Protein AF-A0ABD5T0K8-F1 (afdb_monomer_lite)

Foldseek 3Di:
DAWEWEDDPQWTKTADQCCVLDCVPPNAAADDPDNIGIGHLLSVLLCLVVSSHVFYQYPVPRDTDGNVRSVVVVSDPVNVQVSLVVNVCVVVQKEKDQQDPPSADPGDPDQFGIFIAPHVDYSVVNDGPFREDEDEPPDDDDPVRFDATKYWYAYPVRDIDIDGTDDDDDDDDLPVPQDADPDQDWDDDPFKIKRQFDDPSNCPRNVAFDFPDDPPDPGTIGIGGPD

Sequence (227 aa):
MALEGRFDDGVVRVGGDARQRYHDSRGYGYPLEGNEIALAPVEAAHLLYRGDLEAVVDAATGERLGFRAFVAREPGENFGVRFLVYADLRSRGFYLSPAAEPWVPNPPSGEADFAVFPRGKGPRDGEIAYALRIIGERTDIPAAELREGVLAVVDEESEITYFEVGRRDPTGTSGADATLPEDCEADLLADRVVVWEPPLSLYEQTFYGQPLEGREYDEPTLQCSLL

pLDDT: mean 90.61, std 9.17, range [53.28, 98.38]

Structure (mmCIF, N/CA/C/O backbone):
data_AF-A0ABD5T0K8-F1
#
_entry.id   AF-A0ABD5T0K8-F1
#
loop_
_atom_site.group_PDB
_atom_site.id
_atom_site.type_symbol
_atom_site.label_atom_id
_atom_site.label_alt_id
_atom_site.label_comp_id
_atom_site.label_asym_id
_atom_site.label_entity_id
_atom_site.label_seq_id
_atom_site.pdbx_PDB_ins_code
_atom_site.Cartn_x
_atom_site.Cartn_y
_atom_site.Cartn_z
_atom_site.occupancy
_atom_site.B_iso_or_equiv
_atom_site.auth_seq_id
_atom_site.auth_comp_id
_atom_site.auth_asym_id
_atom_site.auth_atom_id
_atom_site.pdbx_PDB_model_num
ATOM 1 N N . MET A 1 1 ? -9.850 -0.493 30.581 1.00 62.72 1 MET A N 1
ATOM 2 C CA . MET A 1 1 ? -10.884 -1.369 29.993 1.00 62.72 1 MET A CA 1
ATOM 3 C C . MET A 1 1 ? -10.404 -1.802 28.622 1.00 62.72 1 MET A C 1
ATOM 5 O O . MET A 1 1 ? -9.675 -1.047 27.982 1.00 62.72 1 MET A O 1
ATOM 9 N N . ALA A 1 2 ? -10.718 -3.026 28.220 1.00 84.88 2 ALA A N 1
ATOM 10 C CA . ALA A 1 2 ? -10.497 -3.455 26.849 1.00 84.88 2 ALA A CA 1
ATOM 11 C C . ALA A 1 2 ? -11.571 -2.804 25.959 1.00 84.88 2 ALA A C 1
ATOM 13 O O . ALA A 1 2 ? -12.697 -2.603 26.414 1.00 84.88 2 ALA A O 1
ATOM 14 N N . LEU A 1 3 ? -11.182 -2.360 24.764 1.00 94.38 3 LEU A N 1
ATOM 15 C CA . LEU A 1 3 ? -12.089 -1.704 23.823 1.00 94.38 3 LEU A CA 1
ATOM 16 C C . LEU A 1 3 ? -12.548 -2.719 22.777 1.00 94.38 3 LEU A C 1
ATOM 18 O O . LEU A 1 3 ? -11.772 -3.579 22.359 1.00 94.38 3 LEU A O 1
ATOM 22 N N . GLU A 1 4 ? -13.792 -2.577 22.340 1.00 96.88 4 GLU A N 1
ATOM 23 C CA . GLU A 1 4 ? -14.370 -3.322 21.226 1.00 96.88 4 GLU A CA 1
ATOM 24 C C . GLU A 1 4 ? -14.793 -2.345 20.132 1.00 96.88 4 GLU A C 1
ATOM 26 O O . GLU A 1 4 ? -15.164 -1.201 20.411 1.00 96.88 4 GLU A O 1
ATOM 31 N N . GLY A 1 5 ? -14.705 -2.795 18.884 1.00 97.19 5 GLY A N 1
ATOM 32 C CA . GLY A 1 5 ? -15.166 -2.042 17.727 1.00 97.19 5 GLY A CA 1
ATOM 33 C C . GLY A 1 5 ? -16.505 -2.552 17.212 1.00 97.19 5 GLY A C 1
ATOM 34 O O . GLY A 1 5 ? -16.846 -3.713 17.414 1.00 97.19 5 GLY A O 1
ATOM 35 N N . ARG A 1 6 ? -17.248 -1.709 16.500 1.00 97.75 6 ARG A N 1
ATOM 36 C CA . ARG A 1 6 ? -18.454 -2.090 15.758 1.00 97.75 6 ARG A CA 1
ATOM 37 C C . ARG A 1 6 ? -18.186 -1.957 14.263 1.00 97.75 6 ARG A C 1
ATOM 39 O O . ARG A 1 6 ? -17.861 -0.861 13.815 1.00 97.75 6 ARG A O 1
ATOM 46 N N . PHE A 1 7 ? -18.295 -3.052 13.516 1.00 97.44 7 PHE A N 1
ATOM 47 C CA . PHE A 1 7 ? -18.133 -3.049 12.063 1.00 97.44 7 PHE A CA 1
ATOM 48 C C . PHE A 1 7 ? -19.449 -2.685 11.389 1.00 97.44 7 PHE A C 1
ATOM 50 O O . PHE A 1 7 ? -20.444 -3.389 11.568 1.00 97.44 7 PHE A O 1
ATOM 57 N N . ASP A 1 8 ? -19.447 -1.579 10.656 1.00 94.81 8 ASP A N 1
ATOM 58 C CA . ASP A 1 8 ? -20.606 -1.032 9.958 1.00 94.81 8 ASP A CA 1
ATOM 59 C C . ASP A 1 8 ? -20.127 -0.180 8.778 1.00 94.81 8 ASP A C 1
ATOM 61 O O . ASP A 1 8 ? -19.137 0.539 8.909 1.00 94.81 8 ASP A O 1
ATOM 65 N N . ASP A 1 9 ? -20.814 -0.263 7.640 1.00 91.75 9 ASP A N 1
ATOM 66 C CA . ASP A 1 9 ? -20.513 0.526 6.431 1.00 91.75 9 ASP A CA 1
ATOM 67 C C . ASP A 1 9 ? -19.023 0.505 6.008 1.00 91.75 9 ASP A C 1
ATOM 69 O O . ASP A 1 9 ? -18.399 1.527 5.731 1.00 91.75 9 ASP A O 1
ATOM 73 N N . GLY A 1 10 ? -18.404 -0.683 6.038 1.00 92.25 10 GLY A N 1
ATOM 74 C CA . GLY A 1 10 ? -17.009 -0.884 5.622 1.00 92.25 10 GLY A CA 1
ATOM 75 C C . GLY A 1 10 ? -15.945 -0.358 6.596 1.00 92.25 10 GLY A C 1
ATOM 76 O O . GLY A 1 10 ? -14.751 -0.490 6.318 1.00 92.25 10 GLY A O 1
ATOM 77 N N . VAL A 1 11 ? -16.337 0.183 7.754 1.00 96.94 11 VAL A N 1
ATOM 78 C CA . VAL A 1 11 ? -15.422 0.707 8.781 1.00 96.94 11 VAL A CA 1
ATOM 79 C C . VAL A 1 11 ? -15.678 0.088 10.150 1.00 96.94 11 VAL A C 1
ATOM 81 O O . VAL A 1 11 ? -16.763 -0.404 10.450 1.00 96.94 11 VAL A O 1
ATOM 84 N N . VAL A 1 12 ? -14.667 0.112 11.019 1.00 97.94 12 VAL A N 1
ATOM 85 C CA . VAL A 1 12 ? -14.790 -0.307 12.422 1.00 97.94 12 VAL A CA 1
ATOM 86 C C . VAL A 1 12 ? -14.789 0.925 13.317 1.00 97.94 12 VAL A C 1
ATOM 88 O O . VAL A 1 12 ? -13.771 1.600 13.471 1.00 97.94 12 VAL A O 1
ATOM 91 N N . ARG A 1 13 ? -15.932 1.207 13.935 1.00 97.94 13 ARG A N 1
ATOM 92 C CA . ARG A 1 13 ? -16.119 2.317 14.874 1.00 97.94 13 ARG A CA 1
ATOM 93 C C . ARG A 1 13 ? -15.719 1.904 16.279 1.00 97.94 13 ARG A C 1
ATOM 95 O O . ARG A 1 13 ? -16.189 0.879 16.769 1.00 97.94 13 ARG A O 1
ATOM 102 N N . VAL A 1 14 ? -14.879 2.693 16.940 1.00 97.56 14 VAL A N 1
ATOM 103 C CA . VAL A 1 14 ? -14.413 2.418 18.308 1.00 97.56 14 VAL A CA 1
ATOM 104 C C . VAL A 1 14 ? -14.593 3.666 19.163 1.00 97.56 14 VAL A C 1
ATOM 106 O O . VAL A 1 14 ? -14.052 4.720 18.840 1.00 97.56 14 VAL A O 1
ATOM 109 N N . GLY A 1 15 ? -15.356 3.542 20.250 1.00 94.88 15 GLY A N 1
ATOM 110 C CA . GLY A 1 15 ? -15.632 4.624 21.201 1.00 94.88 15 GLY A CA 1
ATOM 111 C C . GLY A 1 15 ? -14.739 4.598 22.448 1.00 94.88 15 GLY A C 1
ATOM 112 O O . GLY A 1 15 ? -13.648 4.033 22.455 1.00 94.88 15 GLY A O 1
ATOM 113 N N . GLY A 1 16 ? -15.220 5.195 23.543 1.00 92.75 16 GLY A N 1
ATOM 114 C CA . GLY A 1 16 ? -14.507 5.215 24.827 1.00 92.75 16 GLY A CA 1
ATOM 115 C C . GLY A 1 16 ? -13.359 6.227 24.846 1.00 92.75 16 GLY A C 1
ATOM 116 O O . GLY A 1 16 ? -13.595 7.424 24.707 1.00 92.75 16 GLY A O 1
ATOM 117 N N . ASP A 1 17 ? -12.129 5.759 25.051 1.00 93.19 17 ASP A N 1
ATOM 118 C CA . ASP A 1 17 ? -10.883 6.539 24.974 1.00 93.19 17 ASP A CA 1
ATOM 119 C C . ASP A 1 17 ? -10.057 6.210 23.710 1.00 93.19 17 ASP A C 1
ATOM 121 O O . ASP A 1 17 ? -8.857 6.490 23.644 1.00 93.19 17 ASP A O 1
ATOM 125 N N . ALA A 1 18 ? -10.690 5.620 22.685 1.00 94.50 18 ALA A N 1
ATOM 126 C CA . ALA A 1 18 ? -10.041 5.169 21.452 1.00 94.50 18 ALA A CA 1
ATOM 127 C C . ALA A 1 18 ? -9.291 6.280 20.711 1.00 94.50 18 ALA A C 1
ATOM 129 O O . ALA A 1 18 ? -8.183 6.052 20.215 1.00 94.50 18 ALA A O 1
ATOM 130 N N . ARG A 1 19 ? -9.852 7.493 20.668 1.00 95.38 19 ARG A N 1
ATOM 131 C CA . ARG A 1 19 ? -9.185 8.649 20.062 1.00 95.38 19 ARG A CA 1
ATOM 132 C C . ARG A 1 19 ? -7.817 8.905 20.682 1.00 95.38 19 ARG A C 1
ATOM 134 O O . ARG A 1 19 ? -6.824 8.910 19.962 1.00 95.38 19 ARG A O 1
ATOM 141 N N . GLN A 1 20 ? -7.738 9.043 22.002 1.00 94.69 20 GLN A N 1
ATOM 142 C CA . GLN A 1 20 ? -6.467 9.277 22.689 1.00 94.69 20 GLN A CA 1
ATOM 143 C C . GLN A 1 20 ? -5.539 8.058 22.562 1.00 94.69 20 GLN A C 1
ATOM 145 O O . GLN A 1 20 ? -4.336 8.179 22.299 1.00 94.69 20 GLN A O 1
ATOM 150 N N . ARG A 1 21 ? -6.104 6.858 22.728 1.00 94.75 21 ARG A N 1
ATOM 151 C CA . ARG A 1 21 ? -5.345 5.609 22.829 1.00 94.75 21 ARG A CA 1
ATOM 152 C C . ARG A 1 21 ? -4.786 5.097 21.500 1.00 94.75 21 ARG A C 1
ATOM 154 O O . ARG A 1 21 ? -3.748 4.437 21.511 1.00 94.75 21 ARG A O 1
ATOM 161 N N . TYR A 1 22 ? -5.446 5.375 20.379 1.00 95.38 22 TYR A N 1
ATOM 162 C CA . TYR A 1 22 ? -5.061 4.832 19.074 1.00 95.38 22 TYR A CA 1
ATOM 163 C C . TYR A 1 22 ? -4.809 5.919 18.032 1.00 95.38 22 TYR A C 1
ATOM 165 O O . TYR A 1 22 ? -3.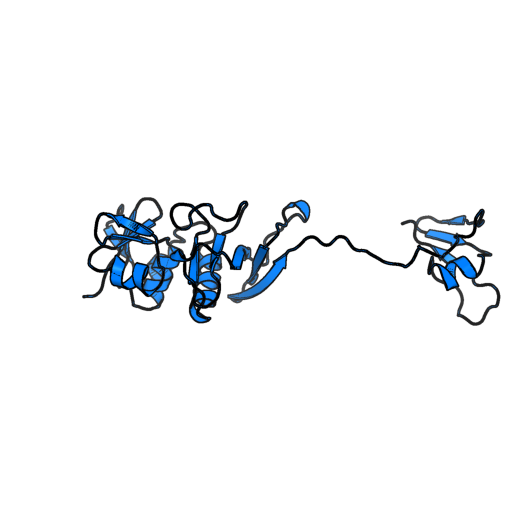776 5.881 17.363 1.00 95.38 22 TYR A O 1
ATOM 173 N N . HIS A 1 23 ? -5.695 6.905 17.905 1.00 94.50 23 HIS A N 1
ATOM 174 C CA . HIS A 1 23 ? -5.526 7.943 16.889 1.00 94.50 23 HIS A CA 1
ATOM 175 C C . HIS A 1 23 ? -4.440 8.955 17.284 1.00 94.50 23 HIS A C 1
ATOM 177 O O . HIS A 1 23 ? -3.454 9.115 16.567 1.00 94.50 23 HIS A O 1
ATOM 183 N N . ASP A 1 24 ? -4.550 9.578 18.458 1.00 92.88 24 ASP A N 1
ATOM 184 C CA . ASP A 1 24 ? -3.642 10.649 18.884 1.00 92.88 24 ASP A CA 1
ATOM 185 C C . ASP A 1 24 ? -2.219 10.170 19.160 1.00 92.88 24 ASP A C 1
ATOM 187 O O . ASP A 1 24 ? -1.259 10.876 18.858 1.00 92.88 24 ASP A O 1
ATOM 191 N N . SER A 1 25 ? -2.085 8.977 19.733 1.00 90.88 25 SER A N 1
ATOM 192 C CA . SER A 1 25 ? -0.795 8.434 20.159 1.00 90.88 25 SER A CA 1
ATOM 193 C C . SER A 1 25 ? -0.110 7.566 19.108 1.00 90.88 25 SER A C 1
ATOM 195 O O . SER A 1 25 ? 1.106 7.394 19.175 1.00 90.88 25 SER A O 1
ATOM 197 N N . ARG A 1 26 ? -0.864 6.974 18.170 1.00 91.75 26 ARG A N 1
ATOM 198 C CA . ARG A 1 26 ? -0.334 5.966 17.233 1.00 91.75 26 ARG A CA 1
ATOM 199 C C . ARG A 1 26 ? -0.839 6.108 15.790 1.00 91.75 26 ARG A C 1
ATOM 201 O O . ARG A 1 26 ? -0.498 5.267 14.953 1.00 91.75 26 ARG A O 1
ATOM 208 N N . GLY A 1 27 ? -1.633 7.135 15.489 1.00 92.69 27 GLY A N 1
ATOM 209 C CA . GLY A 1 27 ? -2.095 7.445 14.136 1.00 92.69 27 GLY A CA 1
ATOM 210 C C . GLY A 1 27 ? -2.963 6.357 13.507 1.00 92.69 27 GLY A C 1
ATOM 211 O O . GLY A 1 27 ? -2.765 6.053 12.340 1.00 92.69 27 GLY A O 1
ATOM 212 N N . TYR A 1 28 ? -3.838 5.702 14.273 1.00 95.88 28 TYR A N 1
ATOM 213 C CA . TYR A 1 28 ? -4.859 4.804 13.713 1.00 95.88 28 TYR A CA 1
ATOM 214 C C . TYR A 1 28 ? -6.146 5.553 13.396 1.00 95.88 28 TYR A C 1
ATOM 216 O O . TYR A 1 28 ? -6.590 6.373 14.206 1.00 95.88 28 TYR A O 1
ATOM 224 N N . GLY A 1 29 ? -6.778 5.196 12.282 1.00 96.69 29 GLY A N 1
ATOM 225 C CA . GLY A 1 29 ? -8.097 5.682 11.911 1.00 96.69 29 GLY A CA 1
ATOM 226 C C . GLY A 1 29 ? -8.170 7.190 11.742 1.00 96.69 29 GLY A C 1
ATOM 227 O O . GLY A 1 29 ? -7.168 7.911 11.791 1.00 96.69 29 GLY A O 1
ATOM 228 N N . TYR A 1 30 ? -9.397 7.673 11.617 1.00 95.69 30 TYR A N 1
ATOM 229 C CA . TYR A 1 30 ? -9.719 9.093 11.640 1.00 95.69 30 TYR A CA 1
ATOM 230 C C . TYR A 1 30 ? -10.736 9.393 12.750 1.00 95.69 30 TYR A C 1
ATOM 232 O O . TYR A 1 30 ? -11.541 8.527 13.115 1.00 95.69 30 TYR A O 1
ATOM 240 N N . PRO A 1 31 ? -10.685 10.599 13.342 1.00 95.62 31 PRO A N 1
ATOM 241 C CA . PRO A 1 31 ? -11.581 10.967 14.424 1.00 95.62 31 PRO A CA 1
ATOM 242 C C . PRO A 1 31 ? -13.005 11.189 13.909 1.00 95.62 31 PRO A C 1
ATOM 244 O O . PRO A 1 31 ? -13.215 11.758 12.838 1.00 95.62 31 PRO A O 1
ATOM 247 N N . LEU A 1 32 ? -13.976 10.776 14.718 1.00 95.31 32 LEU A N 1
ATOM 248 C CA . LEU A 1 32 ? -15.394 11.085 14.566 1.00 95.31 32 LEU A CA 1
ATOM 249 C C . LEU A 1 32 ? -15.812 12.093 15.655 1.00 95.31 32 LEU A C 1
ATOM 251 O O . LEU A 1 32 ? -14.990 12.862 16.164 1.00 95.31 32 LEU A O 1
ATOM 255 N N . GLU A 1 33 ? -17.095 12.114 16.019 1.00 91.19 33 GLU A N 1
ATOM 256 C CA . GLU A 1 33 ? -17.585 12.935 17.123 1.00 91.19 33 GLU A CA 1
ATOM 257 C C . GLU A 1 33 ? -17.054 12.442 18.483 1.00 91.19 33 GLU A C 1
ATOM 259 O O . GLU A 1 33 ? -16.966 11.247 18.774 1.00 91.19 33 GLU A O 1
ATOM 264 N N . GLY A 1 34 ? -16.681 13.389 19.348 1.00 92.12 34 GLY A N 1
ATOM 265 C CA . GLY A 1 34 ? -16.147 13.096 20.678 1.00 92.12 34 GLY A CA 1
ATOM 266 C C . GLY A 1 34 ? -14.826 12.314 20.647 1.00 92.12 34 GLY A C 1
ATOM 267 O O . GLY A 1 34 ? -13.826 12.770 20.079 1.00 92.12 34 GLY A O 1
ATOM 268 N N . ASN A 1 35 ? -14.825 11.160 21.320 1.00 93.19 35 ASN A N 1
ATOM 269 C CA . ASN A 1 35 ? -13.678 10.249 21.424 1.00 93.19 35 ASN A CA 1
ATOM 270 C C . ASN A 1 35 ? -13.789 9.022 20.507 1.00 93.19 35 ASN A C 1
ATOM 272 O O . ASN A 1 35 ? -12.966 8.108 20.613 1.00 93.19 35 ASN A O 1
ATOM 276 N N . GLU A 1 36 ? -14.804 8.976 19.646 1.00 96.81 36 GLU A N 1
ATOM 277 C CA . GLU A 1 36 ? -14.958 7.892 18.686 1.00 96.81 36 GLU A CA 1
ATOM 278 C C . GLU A 1 36 ? -13.978 8.06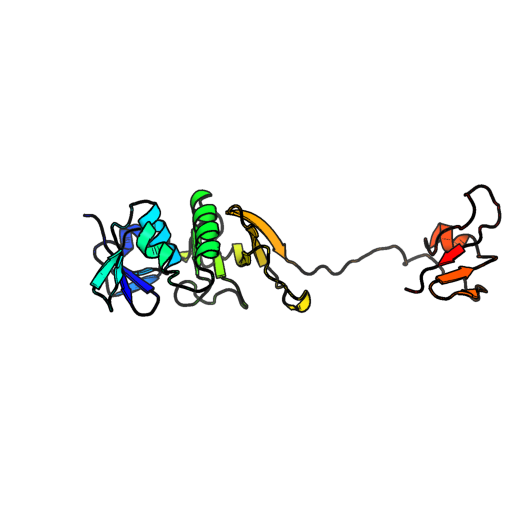6 17.521 1.00 96.81 36 GLU A C 1
ATOM 280 O O . GLU A 1 36 ? -13.659 9.183 17.101 1.00 96.81 36 GLU A O 1
ATOM 285 N N . ILE A 1 37 ? -13.489 6.946 17.001 1.00 97.69 37 ILE A N 1
ATOM 286 C CA . ILE A 1 37 ? -12.699 6.889 15.773 1.00 97.69 37 ILE A CA 1
ATOM 287 C C . ILE A 1 37 ? -13.298 5.855 14.830 1.00 97.69 37 ILE A C 1
ATOM 289 O O . ILE A 1 37 ? -13.890 4.869 15.276 1.00 97.69 37 ILE A O 1
ATOM 293 N N . ALA A 1 38 ? -13.092 6.055 13.535 1.00 98.19 38 ALA A N 1
ATOM 294 C CA . ALA A 1 38 ? -13.333 5.043 12.520 1.00 98.19 38 ALA A CA 1
ATOM 295 C C . ALA A 1 38 ? -11.996 4.487 12.028 1.00 98.19 38 ALA A C 1
ATOM 297 O O . ALA A 1 38 ? -11.088 5.231 11.659 1.00 98.19 38 ALA A O 1
ATOM 298 N N . LEU A 1 39 ? -11.884 3.164 12.057 1.00 98.12 39 LEU A N 1
ATOM 299 C CA . LEU A 1 39 ? -10.738 2.396 11.595 1.00 98.12 39 LEU A CA 1
ATOM 300 C C . LEU A 1 39 ? -11.079 1.721 10.271 1.00 98.12 39 LEU A C 1
ATOM 302 O O . LEU A 1 39 ? -12.193 1.222 10.091 1.00 98.12 39 LEU A O 1
ATOM 306 N N . ALA A 1 40 ? -10.099 1.617 9.381 1.00 97.75 40 ALA A N 1
ATOM 307 C CA . ALA A 1 40 ? -10.218 0.727 8.239 1.00 97.75 40 ALA A CA 1
ATOM 308 C C . ALA A 1 40 ? -10.119 -0.728 8.723 1.00 97.75 40 ALA A C 1
ATOM 310 O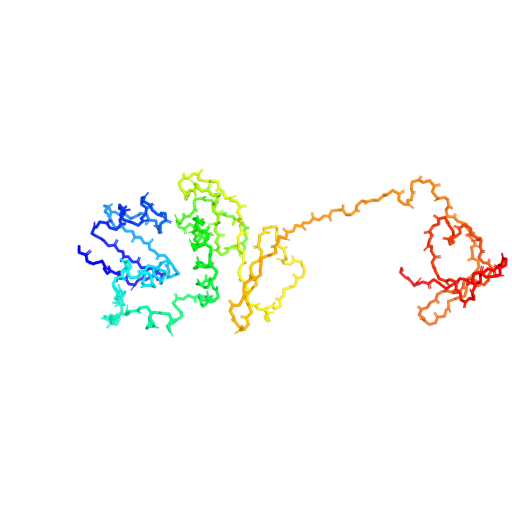 O . ALA A 1 40 ? -9.499 -0.991 9.763 1.00 97.75 40 ALA A O 1
ATOM 311 N N . PRO A 1 41 ? -10.658 -1.705 7.975 1.00 97.81 41 PRO A N 1
ATOM 312 C CA . PRO A 1 41 ? -10.588 -3.106 8.376 1.00 97.81 41 PRO A CA 1
ATOM 313 C C . PRO A 1 41 ? -9.159 -3.577 8.685 1.00 97.81 41 PRO A C 1
ATOM 315 O O . PRO A 1 41 ? -8.932 -4.245 9.689 1.00 97.81 41 PRO A O 1
ATOM 318 N N . VAL A 1 42 ? -8.168 -3.167 7.887 1.00 98.06 42 VAL A N 1
ATOM 319 C CA . VAL A 1 42 ? -6.746 -3.506 8.105 1.00 98.06 42 VAL A CA 1
ATOM 320 C C . VAL A 1 42 ? -6.189 -2.937 9.416 1.00 98.06 42 VAL A C 1
ATOM 322 O O . VAL A 1 42 ? -5.416 -3.596 10.110 1.00 98.06 42 VAL A O 1
ATOM 325 N N . GLU A 1 43 ? -6.631 -1.741 9.805 1.00 98.19 43 GLU A N 1
ATOM 326 C CA . GLU A 1 43 ? -6.228 -1.088 11.049 1.00 98.19 43 GLU A CA 1
ATOM 327 C C . GLU A 1 43 ? -6.832 -1.801 12.261 1.00 98.19 43 GLU A C 1
ATOM 329 O O . GLU A 1 43 ? -6.129 -2.089 13.232 1.00 98.19 43 GLU A O 1
ATOM 334 N N . ALA A 1 44 ? -8.124 -2.135 12.185 1.00 98.19 44 ALA A N 1
ATOM 335 C CA . ALA A 1 44 ? -8.817 -2.897 13.215 1.00 98.19 44 ALA A CA 1
ATOM 336 C C . ALA A 1 44 ? -8.218 -4.299 13.374 1.00 98.19 44 ALA A C 1
ATOM 338 O O . ALA A 1 44 ? -7.937 -4.720 14.495 1.00 98.19 44 ALA A O 1
ATOM 339 N N . ALA A 1 45 ? -7.938 -4.992 12.267 1.00 98.38 45 ALA A N 1
ATOM 340 C CA . ALA A 1 45 ? -7.272 -6.290 12.279 1.00 98.38 45 ALA A CA 1
ATOM 341 C C . ALA A 1 45 ? -5.896 -6.221 12.948 1.00 98.38 45 ALA A C 1
ATOM 343 O O . ALA A 1 45 ? -5.558 -7.093 13.745 1.00 98.38 45 ALA A O 1
ATOM 344 N N . HIS A 1 46 ? -5.127 -5.161 12.697 1.00 98.31 46 HIS A N 1
ATOM 345 C CA . HIS A 1 46 ? -3.831 -4.973 13.341 1.00 98.31 46 HIS A CA 1
ATOM 346 C C . HIS A 1 46 ? -3.951 -4.704 14.851 1.00 98.31 46 HIS A C 1
ATOM 348 O O . HIS A 1 46 ? -3.156 -5.227 15.635 1.00 98.31 46 HIS A O 1
ATOM 354 N N . LEU A 1 47 ? -4.960 -3.945 15.292 1.00 98.06 47 LEU A N 1
ATOM 355 C CA . LEU A 1 47 ? -5.227 -3.761 16.724 1.00 98.06 47 LEU A CA 1
ATOM 356 C C . LEU A 1 47 ? -5.713 -5.054 17.399 1.00 98.06 47 LEU A C 1
ATOM 358 O O . LEU A 1 47 ? -5.280 -5.335 18.517 1.00 98.06 47 LEU A O 1
ATOM 362 N N . LEU A 1 48 ? -6.547 -5.858 16.728 1.00 98.19 48 LEU A N 1
ATOM 363 C CA . LEU A 1 48 ? -6.945 -7.193 17.197 1.00 98.19 48 LEU A CA 1
ATOM 364 C C . LEU A 1 48 ? -5.730 -8.125 17.305 1.00 98.19 48 LEU A C 1
ATOM 366 O O . LEU A 1 48 ? -5.558 -8.801 18.316 1.00 98.19 48 LEU A O 1
ATOM 370 N N . TYR A 1 49 ? -4.864 -8.138 16.287 1.00 97.69 49 TYR A N 1
ATOM 371 C CA . TYR A 1 49 ? -3.642 -8.945 16.252 1.00 97.69 49 TYR A CA 1
ATOM 372 C C . TYR A 1 49 ? -2.711 -8.633 17.429 1.00 97.69 49 TYR A C 1
ATOM 374 O O . TYR A 1 49 ? -2.159 -9.537 18.053 1.00 97.69 49 TYR A O 1
ATOM 382 N N . ARG A 1 50 ? -2.583 -7.349 17.781 1.00 96.25 50 ARG A N 1
ATOM 383 C CA . ARG A 1 50 ? -1.789 -6.884 18.928 1.00 96.25 50 ARG A CA 1
ATOM 384 C C . ARG A 1 50 ? -2.462 -7.094 20.288 1.00 96.25 50 ARG A C 1
ATOM 386 O O . ARG A 1 50 ? -1.824 -6.837 21.307 1.00 96.25 50 ARG A O 1
ATOM 393 N N . GLY A 1 51 ? -3.736 -7.490 20.320 1.00 96.19 51 GLY A N 1
ATOM 394 C CA . GLY A 1 51 ? -4.549 -7.519 21.541 1.00 96.19 51 GLY A CA 1
ATOM 395 C C . GLY A 1 51 ? -4.853 -6.129 22.113 1.00 96.19 51 GLY A C 1
ATOM 396 O O . GLY A 1 51 ? -5.236 -6.003 23.275 1.00 96.19 51 GLY A O 1
ATOM 397 N N . ASP A 1 52 ? -4.660 -5.073 21.318 1.00 96.50 52 ASP A N 1
ATOM 398 C CA . ASP A 1 52 ? -4.994 -3.702 21.697 1.00 96.50 52 ASP A CA 1
ATOM 399 C C . ASP A 1 52 ? -6.512 -3.462 21.606 1.00 96.50 52 ASP A C 1
ATOM 401 O O . ASP A 1 52 ? -7.039 -2.692 22.411 1.00 96.50 52 ASP A O 1
ATOM 405 N N . LEU A 1 53 ? -7.196 -4.127 20.666 1.00 97.12 53 LEU A N 1
ATOM 406 C CA . LEU A 1 53 ? -8.657 -4.221 20.549 1.00 97.12 53 LEU A CA 1
ATOM 407 C C . LEU A 1 53 ? -9.081 -5.658 20.889 1.00 97.12 53 LEU A C 1
ATOM 409 O O . LEU A 1 53 ? -8.424 -6.604 20.459 1.00 97.12 53 LEU A O 1
ATOM 413 N N . GLU A 1 54 ? -10.153 -5.839 21.658 1.00 97.44 54 GLU A N 1
ATOM 414 C CA . GLU A 1 54 ? -10.561 -7.171 22.127 1.00 97.44 54 GLU A CA 1
ATOM 415 C C . GLU A 1 54 ? -11.359 -7.944 21.074 1.00 97.44 54 GLU A C 1
ATOM 417 O O . GLU A 1 54 ? -11.122 -9.131 20.842 1.00 97.44 54 GLU A O 1
ATOM 422 N N . ALA A 1 55 ? -12.306 -7.262 20.435 1.00 97.88 55 ALA A N 1
ATOM 423 C CA . ALA A 1 55 ? -13.169 -7.835 19.417 1.00 97.88 55 ALA A CA 1
ATOM 424 C C . ALA A 1 55 ? -13.753 -6.752 18.506 1.00 97.88 55 ALA A C 1
ATOM 426 O O . ALA A 1 55 ? -13.765 -5.563 18.837 1.00 97.88 55 ALA A O 1
ATOM 427 N N . VAL A 1 56 ? -14.273 -7.197 17.366 1.00 98.19 56 VAL A N 1
ATOM 428 C CA . VAL A 1 56 ? -15.121 -6.411 16.474 1.00 98.19 56 VAL A CA 1
ATOM 429 C C . VAL A 1 56 ? -16.496 -7.064 16.414 1.00 98.19 56 VAL A C 1
ATOM 431 O O . VAL A 1 56 ? -16.606 -8.249 16.116 1.00 98.19 56 VAL A O 1
ATOM 434 N N . VAL A 1 57 ? -17.541 -6.303 16.714 1.00 97.88 57 VAL A N 1
ATOM 435 C CA . VAL A 1 57 ? -18.934 -6.744 16.647 1.00 97.88 57 VAL A CA 1
ATOM 436 C C . VAL A 1 57 ? -19.522 -6.330 15.306 1.00 97.88 57 VAL A C 1
ATOM 438 O O . VAL A 1 57 ? -19.545 -5.145 14.972 1.00 97.88 57 VAL A O 1
ATOM 441 N N . ASP A 1 58 ? -20.002 -7.296 14.536 1.00 96.50 58 ASP A N 1
ATOM 442 C CA . ASP A 1 58 ? -20.695 -7.045 13.275 1.00 96.50 58 ASP A CA 1
ATOM 443 C C . ASP A 1 58 ? -22.055 -6.377 13.536 1.00 96.50 58 ASP A C 1
ATOM 445 O O . ASP A 1 58 ? -22.876 -6.898 14.293 1.00 96.50 58 ASP A O 1
ATOM 449 N N . ALA A 1 59 ? -22.306 -5.213 12.936 1.00 94.75 59 ALA A N 1
ATOM 450 C CA . ALA A 1 59 ? -23.548 -4.478 13.154 1.00 94.75 59 ALA A CA 1
ATOM 451 C C . ALA A 1 59 ? -24.792 -5.176 12.581 1.00 94.75 59 ALA A C 1
ATOM 453 O O . ALA A 1 59 ? -25.883 -4.968 13.115 1.00 94.75 59 ALA A O 1
ATOM 454 N N . ALA A 1 60 ? -24.642 -5.970 11.520 1.00 92.88 60 ALA A N 1
ATOM 455 C CA . ALA A 1 60 ? -25.737 -6.650 10.840 1.00 92.88 60 ALA A CA 1
ATOM 456 C C . ALA A 1 60 ? -26.088 -7.986 11.508 1.00 92.88 60 ALA A C 1
ATOM 458 O O . ALA A 1 60 ? -27.267 -8.318 11.630 1.00 92.88 60 ALA A O 1
ATOM 459 N N . THR A 1 61 ? -25.086 -8.748 11.956 1.00 94.19 61 THR A N 1
ATOM 460 C CA . THR A 1 61 ? -25.298 -10.081 12.548 1.00 94.19 61 THR A CA 1
ATOM 461 C C . THR A 1 61 ? -25.222 -10.102 14.073 1.00 94.19 61 THR A C 1
ATOM 463 O O . THR A 1 61 ? -25.706 -11.049 14.692 1.00 94.19 61 THR A O 1
ATOM 466 N N . GLY A 1 62 ? -24.613 -9.089 14.694 1.00 95.69 62 GLY A N 1
ATOM 467 C CA . GLY A 1 62 ? -24.306 -9.070 16.127 1.00 95.69 62 GLY A CA 1
ATOM 468 C C . GLY A 1 62 ? -23.178 -10.025 16.529 1.00 95.69 62 GLY A C 1
ATOM 469 O O . GLY A 1 62 ? -22.927 -10.210 17.721 1.00 95.69 62 GLY A O 1
ATOM 470 N N . GLU A 1 63 ? -22.505 -10.660 15.567 1.00 96.81 63 GLU A N 1
ATOM 471 C CA . GLU A 1 63 ? -21.431 -11.607 15.852 1.00 96.81 63 GLU A CA 1
ATOM 472 C C . GLU A 1 63 ? -20.194 -10.883 16.388 1.00 96.81 63 GLU A C 1
ATOM 474 O O . GLU A 1 63 ? -19.733 -9.896 15.815 1.00 96.81 63 GLU A O 1
ATOM 479 N N . ARG A 1 64 ? -19.636 -11.405 17.482 1.00 97.56 64 ARG A N 1
ATOM 480 C CA . ARG A 1 64 ? -18.410 -10.901 18.100 1.00 97.56 64 ARG A CA 1
ATOM 481 C C . ARG A 1 64 ? -17.196 -11.644 17.550 1.00 97.56 64 ARG A C 1
ATOM 483 O O . ARG A 1 64 ? -17.025 -12.837 17.797 1.00 97.56 64 ARG A O 1
ATOM 490 N N . LEU A 1 65 ? -16.325 -10.922 16.859 1.00 97.94 65 LEU A N 1
ATOM 491 C CA . LEU A 1 65 ? -15.204 -11.470 16.104 1.00 97.94 65 LEU A CA 1
ATOM 492 C C . LEU A 1 65 ? -13.876 -11.122 16.774 1.00 97.94 65 LEU A C 1
ATOM 494 O O . LEU A 1 65 ? -13.531 -9.952 16.930 1.00 97.94 65 LEU A O 1
ATOM 498 N N . GLY A 1 66 ? -13.101 -12.145 17.130 1.00 97.75 66 GLY A N 1
ATOM 499 C CA . GLY A 1 66 ? -11.671 -11.979 17.405 1.00 97.75 66 GLY A CA 1
ATOM 500 C C . GLY A 1 66 ? -10.857 -11.912 16.108 1.00 97.75 66 GLY A C 1
ATOM 501 O O . GLY A 1 66 ? -11.393 -12.134 15.023 1.00 97.75 66 GLY A O 1
ATOM 502 N N . PHE A 1 67 ? -9.543 -11.691 16.216 1.00 97.56 67 PHE A N 1
ATOM 503 C CA . PHE A 1 67 ? -8.633 -11.545 15.067 1.00 97.56 67 PHE A CA 1
ATOM 504 C C . PHE A 1 67 ? -8.837 -12.598 13.962 1.00 97.56 67 PHE A C 1
ATOM 506 O O . PHE A 1 67 ? -9.093 -12.245 12.815 1.00 97.56 67 PHE A O 1
ATOM 513 N N . ARG A 1 68 ? -8.787 -13.893 14.312 1.00 97.31 68 ARG A N 1
ATOM 514 C CA . ARG A 1 68 ? -8.907 -14.994 13.337 1.00 97.31 68 ARG A CA 1
ATOM 515 C C . ARG A 1 68 ? -10.237 -14.973 12.582 1.00 97.31 68 ARG A C 1
ATOM 517 O O . ARG A 1 68 ? -10.246 -15.145 11.372 1.00 97.31 68 ARG A O 1
ATOM 524 N N . ALA A 1 69 ? -11.342 -14.761 13.296 1.00 97.00 69 ALA A N 1
ATOM 525 C CA . ALA A 1 69 ? -12.677 -14.733 12.702 1.00 97.00 69 ALA A CA 1
ATOM 526 C C . ALA A 1 69 ? -12.896 -13.473 11.851 1.00 97.00 69 ALA A C 1
ATOM 528 O O . ALA A 1 69 ? -13.563 -13.537 10.826 1.00 97.00 69 ALA A O 1
ATOM 529 N N . PHE A 1 70 ? -12.310 -12.341 12.252 1.00 97.06 70 PHE A N 1
ATOM 530 C CA . PHE A 1 70 ? -12.387 -11.093 11.500 1.00 97.06 70 PHE A CA 1
ATOM 531 C C . PHE A 1 70 ? -11.605 -11.167 10.181 1.00 97.06 70 PHE A C 1
ATOM 533 O O . PHE A 1 70 ? -12.145 -10.813 9.139 1.00 97.06 70 PHE A O 1
ATOM 540 N N . VAL A 1 71 ? -10.372 -11.689 10.205 1.00 95.56 71 VAL A N 1
ATOM 541 C CA . VAL A 1 71 ? -9.545 -11.873 8.997 1.00 95.56 71 VAL A CA 1
ATOM 542 C C . VAL A 1 71 ? -10.173 -12.877 8.032 1.00 95.56 71 VAL A C 1
ATOM 544 O O . VAL A 1 71 ? -10.257 -12.595 6.845 1.00 95.56 71 VAL A O 1
ATOM 547 N N . ALA A 1 72 ? -10.691 -14.004 8.534 1.00 95.31 72 ALA A N 1
ATOM 548 C CA . ALA A 1 72 ? -11.296 -15.051 7.702 1.00 95.31 72 ALA A CA 1
ATOM 549 C C . ALA A 1 72 ? -12.532 -14.597 6.904 1.00 95.31 72 ALA A C 1
ATOM 551 O O . ALA A 1 72 ? -12.992 -15.319 6.022 1.00 95.31 72 ALA A O 1
ATOM 552 N N . ARG A 1 73 ? -13.093 -13.426 7.224 1.00 92.75 73 ARG A N 1
ATOM 553 C CA . ARG A 1 73 ? -14.211 -12.833 6.489 1.00 92.75 73 ARG A CA 1
ATOM 554 C C . ARG A 1 73 ? -13.782 -11.998 5.285 1.00 92.75 73 ARG A C 1
ATOM 556 O O . ARG A 1 73 ? -14.669 -11.601 4.542 1.00 92.75 73 ARG A O 1
ATOM 563 N N . GLU A 1 74 ? -12.487 -11.712 5.119 1.00 91.00 74 GLU A N 1
ATOM 564 C CA . GLU A 1 74 ? -11.965 -10.818 4.073 1.00 91.00 74 GLU A CA 1
ATOM 565 C C . GLU A 1 74 ? -12.783 -9.508 3.986 1.00 91.00 74 GLU A C 1
ATOM 567 O O . GLU A 1 74 ? -13.468 -9.255 2.996 1.00 91.00 74 GLU A O 1
ATOM 572 N N . PRO A 1 75 ? -12.773 -8.663 5.040 1.00 88.75 75 PRO A N 1
ATOM 573 C CA . PRO A 1 75 ? -13.677 -7.512 5.186 1.00 88.75 75 PRO A CA 1
ATOM 574 C C . PRO A 1 75 ? -13.401 -6.347 4.213 1.00 88.75 75 PRO A C 1
ATOM 576 O O . PRO A 1 75 ? -13.850 -5.224 4.444 1.00 88.75 75 PRO A O 1
ATOM 579 N N . GLY A 1 76 ? -12.644 -6.584 3.144 1.00 87.19 76 GLY A N 1
ATOM 580 C CA . GLY A 1 76 ? -12.318 -5.619 2.107 1.00 87.19 76 GLY A CA 1
ATOM 581 C C . GLY A 1 76 ? -11.607 -6.277 0.927 1.00 87.19 76 GLY A C 1
ATOM 582 O O . GLY A 1 76 ? -11.228 -7.445 0.968 1.00 87.19 76 GLY A O 1
ATOM 583 N N . GLU A 1 77 ? -11.408 -5.501 -0.132 1.00 87.69 77 GLU A N 1
ATOM 584 C CA . GLU A 1 77 ? -10.693 -5.958 -1.322 1.00 87.69 77 GLU A CA 1
ATOM 585 C C . GLU A 1 77 ? -9.220 -6.250 -1.016 1.00 87.69 77 GLU A C 1
ATOM 587 O O . GLU A 1 77 ? -8.551 -5.444 -0.356 1.00 87.69 77 GLU A O 1
ATOM 592 N N . ASN A 1 78 ? -8.735 -7.398 -1.511 1.00 90.69 78 ASN A N 1
ATOM 593 C CA . ASN A 1 78 ? -7.359 -7.875 -1.345 1.00 90.69 78 ASN A CA 1
ATOM 594 C C . ASN A 1 78 ? -6.883 -7.789 0.117 1.00 90.69 78 ASN A C 1
ATOM 596 O O . ASN A 1 78 ? -5.729 -7.456 0.400 1.00 90.69 78 ASN A O 1
ATOM 600 N N . PHE A 1 79 ? -7.792 -8.031 1.066 1.00 95.25 79 PHE A N 1
ATOM 601 C CA . PHE A 1 79 ? -7.569 -7.715 2.470 1.00 95.25 79 PHE A CA 1
ATOM 602 C C . PHE A 1 79 ? -6.381 -8.485 3.056 1.00 95.25 79 PHE A C 1
ATOM 604 O O . PHE A 1 79 ? -5.554 -7.864 3.725 1.00 95.25 79 PHE A O 1
ATOM 611 N N . GLY A 1 80 ? -6.249 -9.784 2.769 1.00 93.88 80 GLY A N 1
ATOM 612 C CA . GLY A 1 80 ? -5.118 -10.594 3.236 1.00 93.88 80 GLY A CA 1
ATOM 613 C C . GLY A 1 80 ? -3.745 -9.980 2.921 1.00 93.88 80 GLY A C 1
ATOM 614 O O . GLY A 1 80 ? -2.967 -9.703 3.837 1.00 93.88 80 GLY A O 1
ATOM 615 N N . VAL A 1 81 ? -3.464 -9.684 1.645 1.00 95.19 81 VAL A N 1
ATOM 616 C CA . VAL A 1 81 ? -2.175 -9.093 1.228 1.00 95.19 81 VAL A CA 1
ATOM 617 C C . VAL A 1 81 ? -1.987 -7.680 1.784 1.00 95.19 81 VAL A C 1
ATOM 619 O O . VAL A 1 81 ? -0.902 -7.336 2.258 1.00 95.19 81 VAL A O 1
ATOM 622 N N . ARG A 1 82 ? -3.056 -6.873 1.830 1.00 97.19 82 ARG A N 1
ATOM 623 C CA . ARG A 1 82 ? -3.004 -5.521 2.407 1.00 97.19 82 ARG A CA 1
ATOM 624 C C . ARG A 1 82 ? -2.701 -5.550 3.899 1.00 97.19 82 ARG A C 1
ATOM 626 O O . ARG A 1 82 ? -1.943 -4.713 4.388 1.00 97.19 82 ARG A O 1
ATOM 633 N N . PHE A 1 83 ? -3.263 -6.510 4.626 1.00 97.69 83 PHE A N 1
ATOM 634 C CA . PHE A 1 83 ? -3.004 -6.692 6.048 1.00 97.69 83 PHE A CA 1
ATOM 635 C C . PHE A 1 83 ? -1.555 -7.118 6.318 1.00 97.69 83 PHE A C 1
ATOM 637 O O . PHE A 1 83 ? -0.940 -6.561 7.229 1.00 97.69 83 PHE A O 1
ATOM 644 N N . LEU A 1 84 ? -0.992 -8.038 5.524 1.00 97.44 84 LEU A N 1
ATOM 645 C CA . LEU A 1 84 ? 0.409 -8.463 5.654 1.00 97.44 84 LEU A CA 1
ATOM 646 C C . LEU A 1 84 ? 1.370 -7.275 5.525 1.00 97.44 84 LEU A C 1
ATOM 648 O O . LEU A 1 84 ? 2.188 -7.038 6.416 1.00 97.44 84 LEU A O 1
ATOM 652 N N . VAL A 1 85 ? 1.203 -6.468 4.475 1.00 98.38 85 VAL A N 1
ATOM 653 C CA . VAL A 1 85 ? 2.007 -5.254 4.256 1.00 98.38 85 VAL A CA 1
ATOM 654 C C . VAL A 1 85 ? 1.789 -4.224 5.365 1.00 98.38 85 VAL A C 1
ATOM 656 O O . VAL A 1 85 ? 2.750 -3.640 5.872 1.00 98.38 85 VAL A O 1
ATOM 659 N N . TYR A 1 86 ? 0.540 -4.018 5.796 1.00 98.19 86 TYR A N 1
ATOM 660 C CA . TYR A 1 86 ? 0.236 -3.100 6.894 1.00 98.19 86 TYR A CA 1
ATOM 661 C C . TYR A 1 86 ? 0.953 -3.507 8.188 1.00 98.19 86 TYR A C 1
ATOM 663 O O . TYR A 1 86 ? 1.573 -2.670 8.851 1.00 98.19 86 TYR A O 1
ATOM 671 N N . ALA A 1 87 ? 0.895 -4.792 8.544 1.00 97.88 87 ALA A N 1
ATOM 672 C CA . ALA A 1 87 ? 1.540 -5.331 9.733 1.00 97.88 87 ALA A CA 1
ATOM 673 C C . ALA A 1 87 ? 3.075 -5.256 9.644 1.00 97.88 87 ALA A C 1
ATOM 675 O O . ALA A 1 87 ? 3.709 -4.835 10.617 1.00 97.88 87 ALA A O 1
ATOM 676 N N . ASP A 1 88 ? 3.672 -5.586 8.492 1.00 98.00 88 ASP A N 1
ATOM 677 C CA . ASP A 1 88 ? 5.119 -5.464 8.261 1.00 98.00 88 ASP A CA 1
ATOM 678 C C . ASP A 1 88 ? 5.594 -4.017 8.457 1.00 98.00 88 ASP A C 1
ATOM 680 O O . ASP A 1 88 ? 6.469 -3.760 9.291 1.00 98.00 88 ASP A O 1
ATOM 684 N N . LEU A 1 89 ? 4.963 -3.042 7.797 1.00 97.44 89 LEU A N 1
ATOM 685 C CA . LEU A 1 89 ? 5.352 -1.633 7.916 1.00 97.44 89 LEU A CA 1
ATOM 686 C C . LEU A 1 89 ? 5.157 -1.086 9.336 1.00 97.44 89 LEU A C 1
ATOM 688 O O . LEU A 1 89 ? 6.040 -0.389 9.852 1.00 97.44 89 LEU A O 1
ATOM 692 N N . ARG A 1 90 ? 4.061 -1.451 10.017 1.00 96.94 90 ARG A N 1
ATOM 693 C CA . ARG A 1 90 ? 3.859 -1.109 11.436 1.00 96.94 90 ARG A CA 1
ATOM 694 C C . ARG A 1 90 ? 4.939 -1.721 12.328 1.00 96.94 90 ARG A C 1
ATOM 696 O O . ARG A 1 90 ? 5.416 -1.038 13.236 1.00 96.94 90 ARG A O 1
ATOM 703 N N . SER A 1 91 ? 5.352 -2.966 12.079 1.00 96.06 91 SER A N 1
ATOM 704 C CA . SER A 1 91 ? 6.419 -3.631 12.846 1.00 96.06 91 SER A CA 1
ATOM 705 C C . SER A 1 91 ? 7.777 -2.935 12.682 1.00 96.06 91 SER A C 1
ATOM 707 O O . SER A 1 91 ? 8.559 -2.857 13.629 1.00 96.06 91 SER A O 1
ATOM 709 N N . ARG A 1 92 ? 8.013 -2.330 11.511 1.00 94.56 92 ARG A N 1
ATOM 710 C CA . ARG A 1 92 ? 9.205 -1.528 11.186 1.00 94.56 92 ARG A CA 1
ATOM 711 C C . ARG A 1 92 ? 9.131 -0.082 11.692 1.00 94.56 92 ARG A C 1
ATOM 713 O O . ARG A 1 92 ? 10.049 0.700 11.431 1.00 94.56 92 ARG A O 1
ATOM 720 N N . GLY A 1 93 ? 8.063 0.277 12.407 1.00 93.12 93 GLY A N 1
ATOM 721 C CA . GLY A 1 93 ? 7.871 1.589 13.026 1.00 93.12 93 GLY A CA 1
ATOM 722 C C . GLY A 1 93 ? 7.337 2.675 12.091 1.00 93.12 93 GLY A C 1
ATOM 723 O O . GLY A 1 93 ? 7.385 3.849 12.456 1.00 93.12 93 GLY A O 1
ATOM 724 N N . PHE A 1 94 ? 6.840 2.319 10.903 1.00 94.62 94 PHE A N 1
ATOM 725 C CA . PHE A 1 94 ? 6.163 3.282 10.040 1.00 94.62 94 PHE A CA 1
ATOM 726 C C . PHE A 1 94 ? 4.745 3.565 10.537 1.00 94.62 94 PHE A C 1
ATOM 728 O O . PHE A 1 94 ? 4.037 2.684 11.035 1.00 94.62 94 PHE A O 1
ATOM 735 N N . TYR A 1 95 ? 4.324 4.813 10.362 1.00 94.69 95 TYR A N 1
ATOM 736 C CA . TYR A 1 95 ? 2.917 5.173 10.362 1.00 94.69 95 TYR A CA 1
ATOM 737 C C . TYR A 1 95 ? 2.416 5.113 8.925 1.00 94.69 95 TYR A C 1
ATOM 739 O O . TYR A 1 95 ? 3.113 5.526 7.999 1.00 94.69 95 TYR A O 1
ATOM 747 N N . LEU A 1 96 ? 1.204 4.607 8.750 1.00 96.00 96 LEU A N 1
ATOM 748 C CA . LEU A 1 96 ? 0.541 4.543 7.462 1.00 96.00 96 LEU A CA 1
ATOM 749 C C . LEU A 1 96 ? -0.970 4.493 7.655 1.00 96.00 96 LEU A C 1
ATOM 751 O O . LEU A 1 96 ? -1.453 3.954 8.657 1.00 96.00 96 LEU A O 1
ATOM 755 N N . SER A 1 97 ? -1.677 5.025 6.671 1.00 96.12 97 SER A N 1
ATOM 756 C CA . SER A 1 97 ? -3.135 5.066 6.621 1.00 96.12 97 SER A CA 1
ATOM 757 C C . SER A 1 97 ? -3.611 4.676 5.223 1.00 96.12 97 SER A C 1
ATOM 759 O O . SER A 1 97 ? -2.846 4.842 4.271 1.00 96.12 97 SER A O 1
ATOM 761 N N . PRO A 1 98 ? -4.857 4.196 5.062 1.00 96.06 98 PRO A N 1
ATOM 762 C CA . PRO A 1 98 ? -5.528 4.158 3.764 1.00 96.06 98 PRO A CA 1
ATOM 763 C C . PRO A 1 98 ? -5.273 5.433 2.956 1.00 96.06 98 PRO A C 1
ATOM 765 O O . PRO A 1 98 ? -5.440 6.537 3.477 1.00 96.06 98 PRO A O 1
ATOM 768 N N . ALA A 1 99 ? -4.864 5.286 1.697 1.00 95.44 99 ALA A N 1
ATOM 769 C CA . ALA A 1 99 ? -4.668 6.405 0.775 1.00 95.44 99 ALA A CA 1
ATOM 770 C C . ALA A 1 99 ? -6.015 6.894 0.212 1.00 95.44 99 ALA A C 1
ATOM 772 O O . ALA A 1 99 ? -6.244 6.926 -0.990 1.00 95.44 99 ALA A O 1
ATOM 773 N N . ALA A 1 100 ? -6.928 7.264 1.105 1.00 94.12 100 ALA A N 1
ATOM 774 C CA . ALA A 1 100 ? -8.255 7.751 0.768 1.00 94.12 100 ALA A CA 1
ATOM 775 C C . ALA A 1 100 ? -8.720 8.787 1.794 1.00 94.12 100 ALA A C 1
ATOM 777 O O . ALA A 1 100 ? -8.311 8.766 2.960 1.00 94.12 100 ALA A O 1
ATOM 778 N N . GLU A 1 101 ? -9.633 9.663 1.383 1.00 93.38 101 GLU A N 1
ATOM 779 C CA . GLU A 1 101 ? -10.392 10.455 2.346 1.00 93.38 101 GLU A CA 1
ATOM 780 C C . GLU A 1 101 ? -11.379 9.544 3.100 1.00 93.38 101 GLU A C 1
ATOM 782 O O . GLU A 1 101 ? -11.939 8.623 2.501 1.00 93.38 101 GLU A O 1
ATOM 787 N N . PRO A 1 102 ? -11.610 9.759 4.407 1.00 93.75 102 PRO A N 1
ATOM 788 C CA . PRO A 1 102 ? -11.097 10.852 5.243 1.00 93.75 102 PRO A CA 1
ATOM 789 C C . PRO A 1 102 ? -9.789 10.542 6.004 1.00 93.75 102 PRO A C 1
ATOM 791 O O . PRO A 1 102 ? -9.385 11.339 6.850 1.00 93.75 102 PRO A O 1
ATOM 794 N N . TRP A 1 103 ? -9.115 9.413 5.754 1.00 93.94 103 TRP A N 1
ATOM 795 C CA . TRP A 1 103 ? -7.867 9.065 6.457 1.00 93.94 103 TRP A CA 1
ATOM 796 C C . TRP A 1 103 ? -6.721 10.019 6.149 1.00 93.94 103 TRP A C 1
ATOM 798 O O . TRP A 1 103 ? -5.923 10.335 7.035 1.00 93.94 103 TRP A O 1
ATOM 808 N N . VAL A 1 104 ? -6.629 10.441 4.892 1.00 92.38 104 VAL A N 1
ATOM 809 C CA . VAL A 1 104 ? -5.588 11.339 4.405 1.00 92.38 104 VAL A CA 1
ATOM 810 C C . VAL A 1 104 ? -6.253 12.452 3.605 1.00 92.38 104 VAL A C 1
ATOM 812 O O . VAL A 1 104 ? -6.946 12.146 2.637 1.00 92.38 104 VAL A O 1
ATOM 815 N N . PRO A 1 105 ? -6.068 13.731 3.979 1.00 89.06 105 PRO A N 1
ATOM 816 C CA . PRO A 1 105 ? -6.548 14.841 3.166 1.00 89.06 105 PRO A CA 1
ATOM 817 C C . PRO A 1 105 ? -5.724 14.921 1.878 1.00 89.06 105 PRO A C 1
ATOM 819 O O . PRO A 1 105 ? -4.496 14.921 1.951 1.00 89.06 105 PRO A O 1
ATOM 822 N N . ASN A 1 106 ? -6.379 15.034 0.718 1.00 88.00 106 ASN A N 1
ATOM 823 C CA . ASN A 1 106 ? -5.717 15.003 -0.596 1.00 88.00 106 ASN A CA 1
ATOM 824 C C . ASN A 1 106 ? -4.797 13.771 -0.756 1.00 88.00 106 ASN A C 1
ATOM 826 O O . ASN A 1 106 ? -3.573 13.918 -0.833 1.00 88.00 106 ASN A O 1
ATOM 830 N N . PRO A 1 107 ? -5.358 12.548 -0.755 1.00 90.94 107 PRO A N 1
ATOM 831 C CA . PRO A 1 107 ? -4.562 11.333 -0.877 1.00 90.94 107 PRO A CA 1
ATOM 832 C C . PRO A 1 107 ? -3.761 11.313 -2.194 1.00 90.94 107 PRO A C 1
ATOM 834 O O . PRO A 1 107 ? -4.131 12.005 -3.150 1.00 90.94 107 PRO A O 1
ATOM 837 N N . PRO A 1 108 ? -2.679 10.512 -2.274 1.00 88.06 108 PRO A N 1
ATOM 838 C CA . PRO A 1 108 ? -1.933 10.329 -3.513 1.00 88.06 108 PRO A CA 1
ATOM 839 C C . PRO A 1 108 ? -2.871 9.977 -4.668 1.00 88.06 108 PRO A C 1
ATOM 841 O O . PRO A 1 108 ? -3.749 9.129 -4.528 1.00 88.06 108 PRO A O 1
ATOM 844 N N . SER A 1 109 ? -2.686 10.624 -5.817 1.00 78.25 109 SER A N 1
ATOM 845 C CA . SER A 1 109 ? -3.487 10.329 -7.002 1.00 78.25 109 SER A CA 1
ATOM 846 C C . SER A 1 109 ? -3.199 8.922 -7.528 1.00 78.25 109 SER A C 1
ATOM 848 O O . SER A 1 109 ? -2.034 8.544 -7.648 1.00 78.25 109 SER A O 1
ATOM 850 N N . GLY A 1 110 ? -4.239 8.199 -7.942 1.00 79.19 110 GLY A N 1
ATOM 851 C CA . GLY A 1 110 ? -4.119 6.872 -8.549 1.00 79.19 110 GLY A CA 1
ATOM 852 C C . GLY A 1 110 ? -4.573 5.752 -7.616 1.00 79.19 110 GLY A C 1
ATOM 853 O O . GLY A 1 110 ? -5.426 5.958 -6.762 1.00 79.19 110 GLY A O 1
ATOM 854 N N . GLU A 1 111 ? -4.017 4.558 -7.813 1.00 85.81 111 GLU A N 1
ATOM 855 C CA . GLU A 1 111 ? -4.415 3.315 -7.133 1.00 85.81 111 GLU A CA 1
ATOM 856 C C . GLU A 1 111 ? -3.545 3.006 -5.904 1.00 85.81 111 GLU A C 1
ATOM 858 O O . GLU A 1 111 ? -3.143 1.866 -5.683 1.00 85.81 111 GLU A O 1
ATOM 863 N N . ALA A 1 112 ? -3.174 4.023 -5.125 1.00 94.44 112 ALA A N 1
ATOM 864 C CA . ALA A 1 112 ? -2.450 3.779 -3.883 1.00 94.44 112 ALA A CA 1
ATOM 865 C C . ALA A 1 112 ? -3.394 3.153 -2.842 1.00 94.44 112 ALA A C 1
ATOM 867 O O . ALA A 1 112 ? -4.488 3.655 -2.597 1.00 94.44 112 ALA A O 1
ATOM 868 N N . ASP A 1 113 ? -2.947 2.087 -2.184 1.00 96.31 113 ASP A N 1
ATOM 869 C CA . ASP A 1 113 ? -3.646 1.456 -1.065 1.00 96.31 113 ASP A CA 1
ATOM 870 C C . ASP A 1 113 ? -3.387 2.198 0.243 1.00 96.31 113 ASP A C 1
ATOM 872 O O . ASP A 1 113 ? -4.306 2.408 1.044 1.00 96.31 113 ASP A O 1
ATOM 876 N N . PHE A 1 114 ? -2.128 2.588 0.466 1.00 97.12 114 PHE A N 1
ATOM 877 C CA . PHE A 1 114 ? -1.684 3.265 1.679 1.00 97.12 114 PHE A CA 1
ATOM 878 C C . PHE A 1 114 ? -0.828 4.490 1.380 1.00 97.12 114 PHE A C 1
ATOM 880 O O . PHE A 1 114 ? 0.032 4.492 0.500 1.00 97.12 114 PHE A O 1
ATOM 887 N N . ALA A 1 115 ? -1.025 5.522 2.192 1.00 96.19 115 ALA A N 1
ATOM 888 C CA . ALA A 1 115 ? -0.070 6.598 2.364 1.00 96.19 115 ALA A CA 1
ATOM 889 C C . ALA A 1 115 ? 0.843 6.228 3.533 1.00 96.19 115 ALA A C 1
ATOM 891 O O . ALA A 1 115 ? 0.375 6.070 4.665 1.00 96.19 115 ALA A O 1
ATOM 892 N N . VAL A 1 116 ? 2.136 6.074 3.263 1.00 96.56 116 VAL A N 1
ATOM 893 C CA . VAL A 1 116 ? 3.152 5.805 4.284 1.00 96.56 116 VAL A CA 1
ATOM 894 C C . VAL A 1 116 ? 3.858 7.110 4.621 1.00 96.56 116 VAL A C 1
ATOM 896 O O . VAL A 1 116 ? 4.347 7.809 3.733 1.00 96.56 116 VAL A O 1
ATOM 899 N N . PHE A 1 117 ? 3.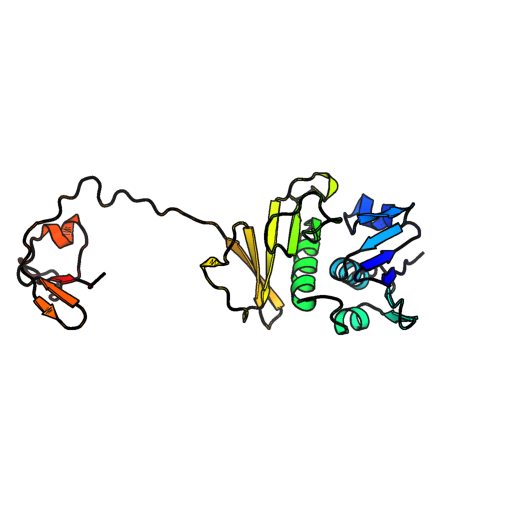919 7.442 5.905 1.00 94.50 117 PHE A N 1
ATOM 900 C CA . PHE A 1 117 ? 4.499 8.696 6.384 1.00 94.50 117 PHE A CA 1
ATOM 901 C C . PHE A 1 117 ? 6.001 8.533 6.678 1.00 94.50 117 PHE A C 1
ATOM 903 O O . PHE A 1 117 ? 6.450 7.420 6.989 1.00 94.50 117 PHE A O 1
ATOM 910 N N . PRO A 1 118 ? 6.801 9.617 6.613 1.00 91.94 118 PRO A N 1
ATOM 911 C CA . PRO A 1 118 ? 8.202 9.580 7.011 1.00 91.94 118 PRO A CA 1
ATOM 912 C C . PRO A 1 118 ? 8.373 9.038 8.434 1.00 91.94 118 PRO A C 1
ATOM 914 O O . PRO A 1 118 ? 7.497 9.157 9.293 1.00 91.94 118 PRO A O 1
ATOM 917 N N . ARG A 1 119 ? 9.535 8.455 8.732 1.00 86.44 119 ARG A N 1
ATOM 918 C CA . ARG A 1 119 ? 9.792 7.940 10.084 1.00 86.44 119 ARG A CA 1
ATOM 919 C C . ARG A 1 119 ? 9.700 9.056 11.125 1.00 86.44 119 ARG A C 1
ATOM 921 O O . ARG A 1 119 ? 10.301 10.114 10.973 1.00 86.44 119 ARG A O 1
ATOM 928 N N . GLY A 1 120 ? 8.959 8.790 12.200 1.00 81.31 120 GLY A N 1
ATOM 929 C CA . GLY A 1 120 ? 8.693 9.765 13.262 1.00 81.31 120 GLY A CA 1
ATOM 930 C C . GLY A 1 120 ? 7.610 10.797 12.926 1.00 81.31 120 GLY A C 1
ATOM 931 O O . GLY A 1 120 ? 7.283 11.608 13.788 1.00 81.31 120 GLY A O 1
ATOM 932 N N . LYS A 1 121 ? 7.041 10.747 11.716 1.00 83.44 121 LYS A N 1
ATOM 933 C CA . LYS A 1 121 ? 5.926 11.576 11.252 1.00 83.44 121 LYS A CA 1
ATOM 934 C C . LYS A 1 121 ? 4.667 10.731 11.137 1.00 83.44 121 LYS A C 1
ATOM 936 O O . LYS A 1 121 ? 4.742 9.539 10.848 1.00 83.44 121 LYS A O 1
ATOM 941 N N . GLY A 1 122 ? 3.514 11.327 11.399 1.00 75.00 122 GLY A N 1
ATOM 942 C CA . GLY A 1 122 ? 2.225 10.645 11.324 1.00 75.00 122 GLY A CA 1
ATOM 943 C C . GLY A 1 122 ? 1.266 11.320 10.347 1.00 75.00 122 GLY A C 1
ATOM 944 O O . GLY A 1 122 ? 1.605 12.340 9.748 1.00 75.00 122 GLY A O 1
ATOM 945 N N . PRO A 1 123 ? 0.019 10.825 10.263 1.00 73.62 123 PRO A N 1
ATOM 946 C CA . PRO A 1 123 ? -1.016 11.391 9.392 1.00 73.62 123 PRO A CA 1
ATOM 947 C C . PRO A 1 123 ? -1.245 12.903 9.561 1.00 73.62 123 PRO A C 1
ATOM 949 O O . PRO A 1 123 ? -1.724 13.574 8.655 1.00 73.62 123 PRO A O 1
ATOM 952 N N . ARG A 1 124 ? -0.893 13.456 10.727 1.00 73.94 124 ARG A N 1
ATOM 953 C CA . ARG A 1 124 ? -1.064 14.875 11.080 1.00 73.94 124 ARG A CA 1
ATOM 954 C C . ARG A 1 124 ? -0.033 15.801 10.461 1.00 73.94 124 ARG A C 1
ATOM 956 O O . ARG A 1 124 ? -0.287 16.997 10.383 1.00 73.94 124 ARG A O 1
ATOM 963 N N . ASP A 1 125 ? 1.125 15.272 10.085 1.00 80.06 125 ASP A N 1
ATOM 964 C CA . ASP A 1 125 ? 2.201 16.070 9.506 1.00 80.06 125 ASP A CA 1
ATOM 965 C C . ASP A 1 125 ? 1.958 16.369 8.016 1.00 80.06 125 ASP A C 1
ATOM 967 O O . ASP A 1 125 ? 2.595 17.261 7.468 1.00 80.06 125 ASP A O 1
ATOM 971 N N . GLY A 1 126 ? 1.036 15.645 7.365 1.00 73.75 126 GLY A N 1
ATOM 972 C CA . GLY A 1 126 ? 0.616 15.874 5.976 1.00 73.75 126 GLY A CA 1
ATOM 973 C C . GLY A 1 126 ? 1.641 15.486 4.904 1.00 73.75 126 GLY A C 1
ATOM 974 O O . GLY A 1 126 ? 1.333 15.551 3.719 1.00 73.75 126 GLY A O 1
ATOM 975 N N . GLU A 1 127 ? 2.844 15.067 5.296 1.00 87.38 127 GLU A N 1
ATOM 976 C CA . GLU A 1 127 ? 3.902 14.639 4.383 1.00 87.38 127 GLU A CA 1
ATOM 977 C C . GLU A 1 127 ? 3.820 13.132 4.133 1.00 87.38 127 GLU A C 1
ATOM 979 O O . GLU A 1 127 ? 3.930 12.335 5.065 1.00 87.38 127 GLU A O 1
ATOM 984 N N . ILE A 1 128 ? 3.658 12.734 2.873 1.00 92.44 128 ILE A N 1
ATOM 985 C CA . ILE A 1 128 ? 3.632 11.330 2.457 1.00 92.44 128 ILE A CA 1
ATOM 986 C C . ILE A 1 128 ? 5.018 10.973 1.925 1.00 92.44 128 ILE A C 1
ATOM 988 O O . ILE A 1 128 ? 5.473 11.563 0.950 1.00 92.44 128 ILE A O 1
ATOM 992 N N . ALA A 1 129 ? 5.681 10.006 2.559 1.00 93.19 129 ALA A N 1
ATOM 993 C CA . ALA A 1 129 ? 6.970 9.497 2.097 1.00 93.19 129 ALA A CA 1
ATOM 994 C C . ALA A 1 129 ? 6.795 8.548 0.910 1.00 93.19 129 ALA A C 1
ATOM 996 O O . ALA A 1 129 ? 7.563 8.609 -0.045 1.00 93.19 129 ALA A O 1
ATOM 997 N N . TYR A 1 130 ? 5.782 7.676 0.974 1.00 94.69 130 TYR A N 1
ATOM 998 C CA . TYR A 1 130 ? 5.518 6.690 -0.069 1.00 94.69 130 TYR A CA 1
ATOM 999 C C . TYR A 1 130 ? 4.017 6.557 -0.333 1.00 94.69 130 TYR A C 1
ATOM 1001 O O . TYR A 1 130 ? 3.238 6.285 0.584 1.00 94.69 130 TYR A O 1
ATOM 1009 N N . ALA A 1 131 ? 3.625 6.714 -1.598 1.00 95.88 131 ALA A N 1
ATOM 1010 C CA . ALA A 1 131 ? 2.340 6.248 -2.107 1.00 95.88 131 ALA A CA 1
ATOM 1011 C C . ALA A 1 131 ? 2.490 4.763 -2.458 1.00 95.88 131 ALA A C 1
ATOM 1013 O O . ALA A 1 131 ? 3.239 4.421 -3.375 1.00 95.88 131 ALA A O 1
ATOM 1014 N N . LEU A 1 132 ? 1.853 3.889 -1.679 1.00 97.00 132 LEU A N 1
ATOM 1015 C CA . LEU A 1 132 ? 2.078 2.448 -1.733 1.00 97.00 132 LEU A CA 1
ATOM 1016 C C . LEU A 1 132 ? 0.901 1.733 -2.395 1.00 97.00 132 LEU A C 1
ATOM 1018 O O . LEU A 1 132 ? -0.216 1.820 -1.889 1.00 97.00 132 LEU A O 1
ATOM 1022 N N . ARG A 1 133 ? 1.167 0.986 -3.468 1.00 96.69 133 ARG A N 1
ATOM 1023 C CA . ARG A 1 133 ? 0.237 0.034 -4.097 1.00 96.69 133 ARG A CA 1
ATOM 1024 C C . ARG A 1 133 ? 0.636 -1.390 -3.725 1.00 96.69 133 ARG A C 1
ATOM 1026 O O . ARG A 1 133 ? 1.829 -1.696 -3.690 1.00 96.69 133 ARG A O 1
ATOM 1033 N N . ILE A 1 134 ? -0.335 -2.249 -3.447 1.00 97.06 134 ILE A N 1
ATOM 1034 C CA . ILE A 1 134 ? -0.125 -3.617 -2.970 1.00 97.06 134 ILE A CA 1
ATOM 1035 C C . ILE A 1 134 ? -0.744 -4.595 -3.957 1.00 97.06 134 ILE A C 1
ATOM 1037 O O . ILE A 1 134 ? -1.910 -4.473 -4.324 1.00 97.06 134 ILE A O 1
ATOM 1041 N N . ILE A 1 135 ? 0.034 -5.597 -4.352 1.00 95.88 135 ILE A N 1
ATOM 1042 C CA . ILE A 1 135 ? -0.410 -6.665 -5.246 1.00 95.88 135 ILE A CA 1
ATOM 1043 C C . ILE A 1 135 ? 0.059 -8.030 -4.740 1.00 95.88 135 ILE A C 1
ATOM 1045 O O . ILE A 1 135 ? 1.018 -8.125 -3.970 1.00 95.88 135 ILE A O 1
ATOM 1049 N N . GLY A 1 136 ? -0.596 -9.090 -5.210 1.00 95.50 136 GLY A N 1
ATOM 1050 C CA . GLY A 1 136 ? -0.054 -10.445 -5.112 1.00 95.50 136 GLY A CA 1
ATOM 1051 C C . GLY A 1 136 ? 0.933 -10.731 -6.248 1.00 95.50 136 GLY A C 1
ATOM 1052 O O . GLY A 1 136 ? 0.879 -10.086 -7.295 1.00 95.50 136 GLY A O 1
ATOM 1053 N N . GLU A 1 137 ? 1.803 -11.726 -6.078 1.00 93.56 137 GLU A N 1
ATOM 1054 C CA . GLU A 1 137 ? 2.809 -12.105 -7.087 1.00 93.56 137 GLU A CA 1
ATOM 1055 C C . GLU A 1 137 ? 2.219 -12.480 -8.456 1.00 93.56 137 GLU A C 1
ATOM 1057 O O . GLU A 1 137 ? 2.856 -12.280 -9.486 1.00 93.56 137 GLU A O 1
ATOM 1062 N N . ARG A 1 138 ? 0.986 -13.002 -8.477 1.00 92.62 138 ARG A N 1
ATOM 1063 C CA . ARG A 1 138 ? 0.308 -13.465 -9.696 1.00 92.62 138 ARG A CA 1
ATOM 1064 C C . ARG A 1 138 ? -0.469 -12.361 -10.408 1.00 92.62 138 ARG A C 1
ATOM 1066 O O . ARG A 1 138 ? -1.179 -12.649 -11.370 1.00 92.62 138 ARG A O 1
ATOM 1073 N N . THR A 1 139 ? -0.426 -11.132 -9.900 1.00 93.62 139 THR A N 1
ATOM 1074 C CA . THR A 1 139 ? -1.164 -10.017 -10.487 1.00 93.62 139 THR A CA 1
ATOM 1075 C C . THR A 1 139 ? -0.448 -9.530 -11.743 1.00 93.62 139 THR A C 1
ATOM 1077 O O . THR A 1 139 ? 0.643 -8.968 -11.668 1.00 93.62 139 THR A O 1
ATOM 1080 N N . ASP A 1 140 ? -1.092 -9.697 -12.897 1.00 94.75 140 ASP A N 1
ATOM 1081 C CA . ASP A 1 140 ? -0.630 -9.101 -14.148 1.00 94.75 140 ASP A CA 1
ATOM 1082 C C . ASP A 1 140 ? -0.746 -7.573 -14.084 1.00 94.75 140 ASP A C 1
ATOM 1084 O O . ASP A 1 140 ? -1.801 -7.031 -13.747 1.00 94.75 140 ASP A O 1
ATOM 1088 N N . ILE A 1 141 ? 0.331 -6.867 -14.442 1.00 92.56 141 ILE A N 1
ATOM 1089 C CA . ILE A 1 141 ? 0.340 -5.402 -14.531 1.00 92.56 141 ILE A CA 1
ATOM 1090 C C . ILE A 1 141 ? 0.796 -4.973 -15.926 1.00 92.56 141 ILE A C 1
ATOM 1092 O O . ILE A 1 141 ? 1.967 -5.152 -16.277 1.00 92.56 141 ILE A O 1
ATOM 1096 N N . PRO A 1 142 ? -0.079 -4.336 -16.721 1.00 93.81 142 PRO A N 1
ATOM 1097 C CA . PRO A 1 142 ? 0.335 -3.663 -17.941 1.00 93.81 142 PRO A CA 1
ATOM 1098 C C . PRO A 1 142 ? 1.366 -2.571 -17.634 1.00 93.81 142 PRO A C 1
ATOM 1100 O O . PRO A 1 142 ? 1.159 -1.735 -16.757 1.00 93.81 142 PRO A O 1
ATOM 1103 N N . ALA A 1 143 ? 2.458 -2.501 -18.402 1.00 90.38 143 ALA A N 1
ATOM 1104 C CA . ALA A 1 143 ? 3.507 -1.496 -18.176 1.00 90.38 143 ALA A CA 1
ATOM 1105 C C . ALA A 1 143 ? 2.970 -0.048 -18.200 1.00 90.38 143 ALA A C 1
ATOM 1107 O O . ALA A 1 143 ? 3.469 0.818 -17.485 1.00 90.38 143 ALA A O 1
ATOM 1108 N N . ALA A 1 144 ? 1.916 0.207 -18.983 1.00 90.62 144 ALA A N 1
ATOM 1109 C CA . ALA A 1 144 ? 1.241 1.503 -19.061 1.00 90.62 144 ALA A CA 1
ATOM 1110 C C . ALA A 1 144 ? 0.449 1.877 -17.793 1.00 90.62 144 ALA A C 1
ATOM 1112 O O . ALA A 1 144 ? 0.078 3.040 -17.632 1.00 90.62 144 ALA A O 1
ATOM 1113 N N . GLU A 1 145 ? 0.180 0.922 -16.904 1.00 89.94 145 GLU A N 1
ATOM 1114 C CA . GLU A 1 145 ? -0.509 1.119 -15.624 1.00 89.94 145 GLU A CA 1
ATOM 1115 C C . GLU A 1 145 ? 0.456 1.296 -14.452 1.00 89.94 145 GLU A C 1
ATOM 1117 O O . GLU A 1 145 ? 0.023 1.667 -13.364 1.00 89.94 145 GLU A O 1
ATOM 1122 N N . LEU A 1 146 ? 1.764 1.109 -14.659 1.00 89.81 146 LEU A N 1
ATOM 1123 C CA . LEU A 1 146 ? 2.753 1.475 -13.651 1.00 89.81 146 LEU A CA 1
ATOM 1124 C C . LEU A 1 146 ? 2.677 2.987 -13.381 1.00 89.81 146 LEU A C 1
ATOM 1126 O O . LEU A 1 146 ? 2.562 3.817 -14.292 1.00 89.81 146 LEU A O 1
ATOM 1130 N N . ARG A 1 147 ? 2.688 3.338 -12.096 1.00 87.88 147 ARG A N 1
ATOM 1131 C CA . ARG A 1 147 ? 2.609 4.710 -11.587 1.00 87.88 147 ARG A CA 1
ATOM 1132 C C . ARG A 1 147 ? 3.792 4.961 -10.672 1.00 87.88 147 ARG A C 1
ATOM 1134 O O . ARG A 1 147 ? 4.303 4.028 -10.062 1.00 87.88 147 ARG A O 1
ATOM 1141 N N . GLU A 1 148 ? 4.214 6.215 -10.600 1.00 91.62 148 GLU A N 1
ATOM 1142 C CA . GLU A 1 148 ? 5.267 6.628 -9.682 1.00 91.62 148 GLU A CA 1
ATOM 1143 C C . GLU A 1 148 ? 4.849 6.367 -8.230 1.00 91.62 148 GLU A C 1
ATOM 1145 O O . GLU A 1 148 ? 3.710 6.647 -7.849 1.00 91.62 148 GLU A O 1
ATOM 1150 N N . GLY A 1 149 ? 5.755 5.802 -7.434 1.00 93.56 149 GLY A N 1
ATOM 1151 C CA . GLY A 1 149 ? 5.485 5.422 -6.052 1.00 93.56 149 GLY A CA 1
ATOM 1152 C C . GLY A 1 149 ? 6.197 4.135 -5.659 1.00 93.56 149 GLY A C 1
ATOM 1153 O O . GLY A 1 149 ? 7.241 3.786 -6.213 1.00 93.56 149 GLY A O 1
ATOM 1154 N N . VAL A 1 150 ? 5.629 3.422 -4.689 1.00 96.69 150 VAL A N 1
ATOM 1155 C CA . VAL A 1 150 ? 6.152 2.136 -4.221 1.00 96.69 150 VAL A CA 1
ATOM 1156 C C . VAL A 1 150 ? 5.144 1.035 -4.519 1.00 96.69 150 VAL A C 1
ATOM 1158 O O . VAL A 1 150 ? 3.954 1.173 -4.237 1.00 96.69 150 VAL A O 1
ATOM 1161 N N . LEU A 1 151 ? 5.633 -0.073 -5.062 1.00 96.62 151 LEU A N 1
ATOM 1162 C CA . LEU A 1 151 ? 4.871 -1.292 -5.291 1.00 96.62 151 LEU A CA 1
ATOM 1163 C C . LEU A 1 151 ? 5.321 -2.354 -4.287 1.00 96.62 151 LEU A C 1
ATOM 1165 O O . LEU A 1 151 ? 6.482 -2.757 -4.295 1.00 96.62 151 LEU A O 1
ATOM 1169 N N . ALA A 1 152 ? 4.415 -2.797 -3.421 1.00 97.75 152 ALA A N 1
ATOM 1170 C CA . ALA A 1 152 ? 4.619 -3.963 -2.573 1.00 97.75 152 ALA A CA 1
ATOM 1171 C C . ALA A 1 152 ? 4.037 -5.198 -3.262 1.00 97.75 152 ALA A C 1
ATOM 1173 O O . ALA A 1 152 ? 2.844 -5.240 -3.564 1.00 97.75 152 ALA A O 1
ATOM 1174 N N . VAL A 1 153 ? 4.881 -6.199 -3.482 1.00 97.38 153 VAL A N 1
ATOM 1175 C CA . VAL A 1 153 ? 4.497 -7.496 -4.039 1.00 97.38 153 VAL A CA 1
ATOM 1176 C C . VAL A 1 153 ? 4.559 -8.525 -2.923 1.00 97.38 153 VAL A C 1
ATOM 1178 O O . VAL A 1 153 ? 5.594 -8.650 -2.265 1.00 97.38 153 VAL A O 1
ATOM 1181 N N . VAL A 1 154 ? 3.443 -9.216 -2.701 1.00 97.69 154 VAL A N 1
ATOM 1182 C CA . VAL A 1 154 ? 3.314 -10.283 -1.704 1.00 97.69 154 VAL A CA 1
ATOM 1183 C C . VAL A 1 154 ? 3.248 -11.626 -2.421 1.00 97.69 154 VAL A C 1
ATOM 1185 O O . VAL A 1 154 ? 2.388 -11.812 -3.286 1.00 97.69 154 VAL A O 1
ATOM 1188 N N . ASP A 1 155 ? 4.147 -12.543 -2.083 1.00 95.44 155 ASP A N 1
ATOM 1189 C CA . ASP A 1 155 ? 4.162 -13.889 -2.662 1.00 95.44 155 ASP A CA 1
ATOM 1190 C C . ASP A 1 155 ? 3.182 -14.859 -1.968 1.00 95.44 155 ASP A C 1
ATOM 1192 O O . ASP A 1 155 ? 2.486 -14.509 -1.006 1.00 95.44 155 ASP A O 1
ATOM 1196 N N . GLU A 1 156 ? 3.102 -16.094 -2.473 1.00 91.50 156 GLU A N 1
ATOM 1197 C CA . GLU A 1 156 ? 2.257 -17.156 -1.902 1.00 91.50 156 GLU A CA 1
ATOM 1198 C C . GLU A 1 156 ? 2.752 -17.645 -0.518 1.00 91.50 156 GLU A C 1
ATOM 1200 O O . GLU A 1 156 ? 1.972 -18.218 0.250 1.00 91.50 156 GLU A O 1
ATOM 1205 N N . GLU A 1 157 ? 4.014 -17.382 -0.159 1.00 92.38 157 GLU A N 1
ATOM 1206 C CA . GLU A 1 157 ? 4.643 -17.728 1.126 1.00 92.38 157 GLU A CA 1
ATOM 1207 C C . GLU A 1 157 ? 4.584 -16.578 2.157 1.00 92.38 157 GLU A C 1
ATOM 1209 O O . GLU A 1 157 ? 5.051 -16.723 3.290 1.00 92.38 157 GLU A O 1
ATOM 1214 N N . SER A 1 158 ? 3.903 -15.473 1.822 1.00 91.81 158 SER A N 1
ATOM 1215 C CA . SER A 1 158 ? 3.780 -14.240 2.617 1.00 91.81 158 SER A CA 1
ATOM 1216 C C . SER A 1 158 ? 5.071 -13.419 2.769 1.00 91.81 158 SER A C 1
ATOM 1218 O O . SER A 1 158 ? 5.136 -12.560 3.659 1.00 91.81 158 SER A O 1
ATOM 1220 N N . GLU A 1 159 ? 6.080 -13.621 1.920 1.00 96.31 159 GLU A N 1
ATOM 1221 C CA . GLU A 1 159 ? 7.205 -12.692 1.807 1.00 96.31 159 GLU A CA 1
ATOM 1222 C C . GLU A 1 159 ? 6.797 -11.431 1.034 1.00 96.31 159 GLU A C 1
ATOM 1224 O O . GLU A 1 159 ? 5.975 -11.448 0.115 1.00 96.31 159 GLU A O 1
ATOM 1229 N N . ILE A 1 160 ? 7.364 -10.293 1.445 1.00 98.19 160 ILE A N 1
ATOM 1230 C CA . ILE A 1 160 ? 7.023 -8.974 0.904 1.00 98.19 160 ILE A CA 1
ATOM 1231 C C . ILE A 1 160 ? 8.267 -8.351 0.282 1.00 98.19 160 ILE A C 1
ATOM 1233 O O . ILE A 1 160 ? 9.263 -8.109 0.971 1.00 98.19 160 ILE A O 1
ATOM 1237 N N . THR A 1 161 ? 8.172 -8.002 -1.000 1.00 97.75 161 THR A N 1
ATOM 1238 C CA . THR A 1 161 ? 9.200 -7.235 -1.711 1.00 97.75 161 THR A CA 1
ATOM 1239 C C . THR A 1 161 ? 8.665 -5.860 -2.097 1.00 97.75 161 THR A C 1
ATOM 1241 O O . THR A 1 161 ? 7.575 -5.739 -2.650 1.00 97.75 161 THR A O 1
ATOM 1244 N N . TYR A 1 162 ? 9.443 -4.813 -1.817 1.00 97.75 162 TYR A N 1
ATOM 1245 C CA . TYR A 1 162 ? 9.104 -3.428 -2.147 1.00 97.75 162 TYR A CA 1
ATOM 1246 C C . TYR A 1 162 ? 9.947 -2.936 -3.327 1.00 97.75 162 TYR A C 1
ATOM 1248 O O . TYR A 1 162 ? 11.177 -2.968 -3.265 1.00 97.75 162 TYR A O 1
ATOM 1256 N N . PHE A 1 163 ? 9.291 -2.428 -4.368 1.00 96.75 163 PHE A N 1
ATOM 1257 C CA . PHE A 1 163 ? 9.923 -1.823 -5.538 1.00 96.75 163 PHE A CA 1
ATOM 1258 C C . PHE A 1 163 ? 9.600 -0.334 -5.614 1.00 96.75 163 PHE A C 1
ATOM 1260 O O . PHE A 1 163 ? 8.444 0.063 -5.486 1.00 96.75 163 PHE A O 1
ATOM 1267 N N . GLU A 1 164 ? 10.611 0.490 -5.872 1.00 95.62 164 GLU A N 1
ATOM 1268 C CA . GLU A 1 164 ? 10.392 1.867 -6.305 1.00 95.62 164 GLU A CA 1
ATOM 1269 C C . GLU A 1 164 ? 10.043 1.864 -7.794 1.00 95.62 164 GLU A C 1
ATOM 1271 O O . GLU A 1 164 ? 10.775 1.307 -8.618 1.00 95.62 164 GLU A O 1
ATOM 1276 N N . VAL A 1 165 ? 8.924 2.491 -8.138 1.00 94.00 165 VAL A N 1
ATOM 1277 C CA . VAL A 1 165 ? 8.480 2.653 -9.517 1.00 94.00 165 VAL A CA 1
ATOM 1278 C C . VAL A 1 165 ? 8.657 4.114 -9.891 1.00 94.00 165 VAL A C 1
ATOM 1280 O O . VAL A 1 165 ? 8.110 5.007 -9.251 1.00 94.00 165 VAL A O 1
ATOM 1283 N N . GLY A 1 166 ? 9.418 4.356 -10.953 1.00 91.06 166 GLY A N 1
ATOM 1284 C CA . GLY A 1 166 ? 9.675 5.693 -11.464 1.00 91.06 166 GLY A CA 1
ATOM 1285 C C . GLY A 1 166 ? 9.986 5.649 -12.950 1.00 91.06 166 GLY A C 1
ATOM 1286 O O . GLY A 1 166 ? 10.515 4.661 -13.467 1.00 91.06 166 GLY A O 1
ATOM 1287 N N . ARG A 1 167 ? 9.654 6.730 -13.656 1.00 89.50 167 ARG A N 1
ATOM 1288 C CA . ARG A 1 167 ? 10.002 6.870 -15.068 1.00 89.50 167 ARG A CA 1
ATOM 1289 C C . ARG A 1 167 ? 11.384 7.492 -15.172 1.00 89.50 167 ARG A C 1
ATOM 1291 O O . ARG A 1 167 ? 11.638 8.549 -14.602 1.00 89.50 167 ARG A O 1
ATOM 1298 N N . ARG A 1 168 ? 12.268 6.849 -15.928 1.00 88.06 168 ARG A N 1
ATOM 1299 C CA . ARG A 1 168 ? 13.551 7.435 -16.312 1.00 88.06 168 ARG A CA 1
ATOM 1300 C C . ARG A 1 168 ? 13.548 7.702 -17.804 1.00 88.06 168 ARG A C 1
ATOM 1302 O O . ARG A 1 168 ? 13.034 6.892 -18.570 1.00 88.06 168 ARG A O 1
ATOM 1309 N N . ASP A 1 169 ? 14.107 8.843 -18.176 1.00 88.88 169 ASP A N 1
ATOM 1310 C CA . ASP A 1 169 ? 14.461 9.142 -19.555 1.00 88.88 169 ASP A CA 1
ATOM 1311 C C . ASP A 1 169 ? 15.926 8.723 -19.739 1.00 88.88 169 ASP A C 1
ATOM 1313 O O . ASP A 1 169 ? 16.815 9.383 -19.186 1.00 88.88 169 ASP A O 1
ATOM 1317 N N . PRO A 1 170 ? 16.201 7.556 -20.352 1.00 89.25 170 PRO A N 1
ATOM 1318 C CA . PRO A 1 170 ? 17.563 7.077 -20.500 1.00 89.25 170 PRO A CA 1
ATOM 1319 C C . PRO A 1 170 ? 18.334 8.035 -21.410 1.00 89.25 170 PRO A C 1
ATOM 1321 O O . PRO A 1 170 ? 18.035 8.174 -22.592 1.00 89.25 170 PRO A O 1
ATOM 1324 N N . THR A 1 171 ? 19.348 8.686 -20.850 1.00 88.38 171 THR A N 1
ATOM 1325 C CA . THR A 1 171 ? 20.269 9.543 -21.596 1.00 88.38 171 THR A CA 1
ATOM 1326 C C . THR A 1 171 ? 21.616 8.851 -21.756 1.00 88.38 171 THR A C 1
ATOM 1328 O O . THR A 1 171 ? 22.005 7.995 -20.959 1.00 88.38 171 THR A O 1
ATOM 1331 N N . GLY A 1 172 ? 22.339 9.217 -22.808 1.00 85.50 172 GLY A N 1
ATOM 1332 C CA . GLY A 1 172 ? 23.664 8.689 -23.092 1.00 85.50 172 GLY A CA 1
ATOM 1333 C C . GLY A 1 172 ? 24.440 9.632 -23.998 1.00 85.50 172 GLY A C 1
ATOM 1334 O O . GLY A 1 172 ? 23.861 10.490 -24.662 1.00 85.50 172 GLY A O 1
ATOM 1335 N N . THR A 1 173 ? 25.759 9.478 -24.020 1.00 82.31 173 THR A N 1
ATOM 1336 C CA . THR A 1 173 ? 26.655 10.281 -24.867 1.00 82.31 173 THR A CA 1
ATOM 1337 C C . THR A 1 173 ? 27.125 9.534 -26.114 1.00 82.31 173 THR A C 1
ATOM 1339 O O . THR A 1 173 ? 27.914 10.077 -26.880 1.00 82.31 173 THR A O 1
ATOM 1342 N N . SER A 1 174 ? 26.646 8.305 -26.339 1.00 72.56 174 SER A N 1
ATOM 1343 C CA . SER A 1 174 ? 27.155 7.372 -27.357 1.00 72.56 174 SER A CA 1
ATOM 1344 C C . SER A 1 174 ? 26.930 7.784 -28.823 1.00 72.56 174 SER A C 1
ATOM 1346 O O . SER A 1 174 ? 27.239 7.005 -29.712 1.00 72.56 174 SER A O 1
ATOM 1348 N N . GLY A 1 175 ? 26.414 8.984 -29.100 1.00 62.00 175 GLY A N 1
ATOM 1349 C CA . GLY A 1 175 ? 26.163 9.472 -30.463 1.00 62.00 175 GLY A CA 1
ATOM 1350 C C . GLY A 1 175 ? 26.519 10.939 -30.703 1.00 62.00 175 GLY A C 1
ATOM 1351 O O . GLY A 1 175 ? 26.155 11.470 -31.744 1.00 62.00 175 GLY A O 1
ATOM 1352 N N . ALA A 1 176 ? 27.185 11.619 -29.763 1.00 58.56 176 ALA A N 1
ATOM 1353 C CA . ALA A 1 176 ? 27.499 13.043 -29.934 1.00 58.56 176 ALA A CA 1
ATOM 1354 C C . ALA A 1 176 ? 28.618 13.294 -30.965 1.00 58.56 176 ALA A C 1
ATOM 1356 O O . ALA A 1 176 ? 28.579 14.307 -31.654 1.00 58.56 176 ALA A O 1
ATOM 1357 N N . ASP A 1 177 ? 29.560 12.351 -31.100 1.00 62.03 177 ASP A N 1
ATOM 1358 C CA . ASP A 1 177 ? 30.784 12.525 -31.899 1.00 62.03 177 ASP A CA 1
ATOM 1359 C C . ASP A 1 177 ? 31.029 11.403 -32.931 1.00 62.03 177 ASP A C 1
ATOM 1361 O O . ASP A 1 177 ? 32.041 11.416 -33.631 1.00 62.03 177 ASP A O 1
ATOM 1365 N N . ALA A 1 178 ? 30.132 10.415 -33.036 1.00 66.81 178 ALA A N 1
ATOM 1366 C CA . ALA A 1 178 ? 30.298 9.280 -33.941 1.00 66.81 178 ALA A CA 1
ATOM 1367 C C . ALA A 1 178 ? 29.563 9.519 -35.270 1.00 66.81 178 ALA A C 1
ATOM 1369 O O . ALA A 1 178 ? 28.334 9.489 -35.327 1.00 66.81 178 ALA A O 1
ATOM 1370 N N . THR A 1 179 ? 30.317 9.737 -36.348 1.00 75.56 179 THR A N 1
ATOM 1371 C CA . THR A 1 179 ? 29.763 9.774 -37.708 1.00 75.56 179 THR A CA 1
ATOM 1372 C C . THR A 1 179 ? 29.472 8.349 -38.169 1.00 75.56 179 THR A C 1
ATOM 1374 O O . THR A 1 179 ? 30.387 7.529 -38.257 1.00 75.56 179 THR A O 1
ATOM 1377 N N . LEU A 1 180 ? 28.208 8.053 -38.479 1.00 81.75 180 LEU A N 1
ATOM 1378 C CA . LEU A 1 180 ? 27.834 6.775 -39.082 1.00 81.75 180 LEU A CA 1
ATOM 1379 C C . LEU A 1 180 ? 28.344 6.711 -40.530 1.00 81.75 180 LEU A C 1
ATOM 1381 O O . LEU A 1 180 ? 28.172 7.686 -41.266 1.00 81.75 180 LEU A O 1
ATOM 1385 N N . PRO A 1 181 ? 28.956 5.593 -40.957 1.00 83.25 181 PRO A N 1
ATOM 1386 C CA . PRO A 1 181 ? 29.249 5.368 -42.366 1.00 83.25 181 PRO A CA 1
ATOM 1387 C C . PRO A 1 181 ? 27.961 5.340 -43.202 1.00 83.25 181 PRO A C 1
ATOM 1389 O O . PRO A 1 181 ? 26.952 4.779 -42.776 1.00 83.25 181 PRO A O 1
ATOM 1392 N N . GLU A 1 182 ? 28.007 5.932 -44.393 1.00 83.50 182 GLU A N 1
ATOM 1393 C CA . GLU A 1 182 ? 26.906 5.917 -45.364 1.00 83.50 182 GLU A CA 1
ATOM 1394 C C . GLU A 1 182 ? 27.091 4.775 -46.377 1.00 83.50 182 GLU A C 1
ATOM 1396 O O . GLU A 1 182 ? 28.185 4.226 -46.507 1.00 83.50 182 GLU A O 1
ATOM 1401 N N . ASP A 1 183 ? 26.009 4.410 -47.074 1.00 84.69 183 ASP A N 1
ATOM 1402 C CA . ASP A 1 183 ? 26.011 3.473 -48.210 1.00 84.69 183 ASP A CA 1
ATOM 1403 C C . ASP A 1 183 ? 26.685 2.108 -47.948 1.00 84.69 183 ASP A C 1
ATOM 1405 O O . ASP A 1 183 ? 27.323 1.528 -48.825 1.00 84.69 183 ASP A O 1
ATOM 1409 N N . CYS A 1 184 ? 26.530 1.561 -46.737 1.00 86.31 184 CYS A N 1
ATOM 1410 C CA . CYS A 1 184 ? 26.991 0.207 -46.423 1.00 86.31 184 CYS A CA 1
ATOM 1411 C C . CYS A 1 184 ? 26.141 -0.833 -47.170 1.00 86.31 184 CYS A C 1
ATOM 1413 O O . CYS A 1 184 ? 24.980 -1.054 -46.812 1.00 86.31 184 CYS A O 1
ATOM 1415 N N . GLU A 1 185 ? 26.711 -1.481 -48.190 1.00 90.69 185 GLU A N 1
ATOM 1416 C CA . GLU A 1 185 ? 26.044 -2.572 -48.905 1.00 90.69 185 GLU A CA 1
ATOM 1417 C C . GLU A 1 185 ? 25.781 -3.754 -47.971 1.00 90.69 185 GLU A C 1
ATOM 1419 O O . GLU A 1 185 ? 26.665 -4.224 -47.251 1.00 90.69 185 GLU A O 1
ATOM 1424 N N . ALA A 1 186 ? 24.540 -4.234 -47.976 1.00 92.62 186 ALA A N 1
ATOM 1425 C CA . ALA A 1 186 ? 24.122 -5.287 -47.075 1.00 92.62 186 ALA A CA 1
ATOM 1426 C C . ALA A 1 186 ? 23.010 -6.145 -47.674 1.00 92.62 186 ALA A C 1
ATOM 1428 O O . ALA A 1 186 ? 22.133 -5.645 -48.383 1.00 92.62 186 ALA A O 1
ATOM 1429 N N . ASP A 1 187 ? 23.008 -7.425 -47.310 1.00 94.94 187 ASP A N 1
ATOM 1430 C CA . ASP A 1 187 ? 21.946 -8.357 -47.663 1.00 94.94 187 ASP A CA 1
ATOM 1431 C C . ASP A 1 187 ? 20.967 -8.528 -46.506 1.00 94.94 187 ASP A C 1
ATOM 1433 O O . ASP A 1 187 ? 21.339 -8.860 -45.374 1.00 94.94 187 ASP A O 1
ATOM 1437 N N . LEU A 1 188 ? 19.682 -8.350 -46.812 1.00 94.56 188 LEU A N 1
ATOM 1438 C CA . LEU A 1 188 ? 18.606 -8.716 -45.906 1.00 94.56 188 LEU A CA 1
ATOM 1439 C C . LEU A 1 188 ? 18.367 -10.224 -45.988 1.00 94.56 188 LEU A C 1
ATOM 1441 O O . LEU A 1 188 ? 17.846 -10.744 -46.977 1.00 94.56 188 LEU A O 1
ATOM 1445 N N . LEU A 1 189 ? 18.693 -10.914 -44.906 1.00 89.06 189 LEU A N 1
ATOM 1446 C CA . LEU A 1 189 ? 18.230 -12.268 -44.644 1.00 89.06 189 LEU A CA 1
ATOM 1447 C C . LEU A 1 189 ? 16.921 -12.208 -43.842 1.00 89.06 189 LEU A C 1
ATOM 1449 O O . LEU A 1 189 ? 16.482 -11.143 -43.418 1.00 89.06 189 LEU A O 1
ATOM 1453 N N . ALA A 1 190 ? 16.284 -13.359 -43.626 1.00 89.62 190 ALA A N 1
ATOM 1454 C CA . ALA A 1 190 ? 14.943 -13.428 -43.038 1.00 89.62 190 ALA A CA 1
ATOM 1455 C C . ALA A 1 190 ? 14.771 -12.617 -41.734 1.00 89.62 190 ALA A C 1
ATOM 1457 O O . ALA A 1 190 ? 13.731 -11.992 -41.544 1.00 89.62 190 ALA A O 1
ATOM 1458 N N . ASP A 1 191 ? 15.770 -12.626 -40.851 1.00 90.19 191 ASP A N 1
ATOM 1459 C CA . ASP A 1 191 ? 15.716 -12.020 -39.515 1.00 90.19 191 ASP A CA 1
ATOM 1460 C C . ASP A 1 191 ? 16.936 -11.138 -39.177 1.00 90.19 191 ASP A C 1
ATOM 1462 O O . ASP A 1 191 ? 17.109 -10.744 -38.023 1.00 90.19 191 ASP A O 1
ATOM 1466 N N . ARG A 1 192 ? 17.802 -10.845 -40.156 1.00 92.25 192 ARG A N 1
ATOM 1467 C CA . ARG A 1 192 ? 19.074 -10.135 -39.941 1.00 92.25 192 ARG A CA 1
ATOM 1468 C C . ARG A 1 192 ? 19.586 -9.472 -41.209 1.00 92.25 192 ARG A C 1
ATOM 1470 O O . ARG A 1 192 ? 19.287 -9.922 -42.313 1.00 92.25 192 ARG A O 1
ATOM 1477 N N . VAL A 1 193 ? 20.416 -8.455 -41.030 1.00 94.44 193 VAL A N 1
ATOM 1478 C CA . VAL A 1 193 ? 21.150 -7.796 -42.113 1.00 94.44 193 VAL A CA 1
ATOM 1479 C C . VAL A 1 193 ? 22.606 -8.227 -42.033 1.00 94.44 193 VAL A C 1
ATOM 1481 O O . VAL A 1 193 ? 23.196 -8.188 -40.955 1.00 94.44 193 VAL A O 1
ATOM 1484 N N . VAL A 1 194 ? 23.181 -8.658 -43.149 1.00 93.56 194 VAL A N 1
ATOM 1485 C CA . VAL A 1 194 ? 24.605 -8.998 -43.227 1.00 93.56 194 VAL A CA 1
ATOM 1486 C C . VAL A 1 194 ? 25.310 -7.949 -44.066 1.00 93.56 194 VAL A C 1
ATOM 1488 O O . VAL A 1 194 ? 24.985 -7.771 -45.236 1.00 93.56 194 VAL A O 1
ATOM 1491 N N . VAL A 1 195 ? 26.270 -7.265 -43.454 1.00 92.25 195 VAL A N 1
ATOM 1492 C CA . VAL A 1 195 ? 27.199 -6.357 -44.123 1.00 92.25 195 VAL A CA 1
ATOM 1493 C C . VAL A 1 195 ? 28.467 -7.161 -44.384 1.00 92.25 195 VAL A C 1
ATOM 1495 O O . VAL A 1 195 ? 29.208 -7.477 -43.449 1.00 92.25 195 VAL A O 1
ATOM 1498 N N . TRP A 1 196 ? 28.664 -7.568 -45.637 1.00 89.44 196 TRP A N 1
ATOM 1499 C CA . TRP A 1 196 ? 29.760 -8.462 -46.026 1.00 89.44 196 TRP A CA 1
ATOM 1500 C C . TRP A 1 196 ? 31.125 -7.791 -45.885 1.00 89.44 196 TRP A C 1
ATOM 1502 O O . TRP A 1 196 ? 32.040 -8.401 -45.336 1.00 89.44 196 TRP A O 1
ATOM 1512 N N . GLU A 1 197 ? 31.204 -6.521 -46.292 1.00 88.50 197 GLU A N 1
ATOM 1513 C CA . GLU A 1 197 ? 32.411 -5.686 -46.285 1.00 88.50 197 GLU A CA 1
ATOM 1514 C C . GLU A 1 197 ? 32.141 -4.370 -45.519 1.00 88.50 197 GLU A C 1
ATOM 1516 O O . GLU A 1 197 ? 32.019 -3.298 -46.117 1.00 88.50 197 GLU A O 1
ATOM 1521 N N . PRO A 1 198 ? 31.954 -4.417 -44.187 1.00 87.50 198 PRO A N 1
ATOM 1522 C CA . PRO A 1 198 ? 31.586 -3.238 -43.420 1.00 87.50 198 PRO A CA 1
ATOM 1523 C C . PRO A 1 198 ? 32.789 -2.318 -43.187 1.00 87.50 198 PRO A C 1
ATOM 1525 O O . PRO A 1 198 ? 33.887 -2.789 -42.881 1.00 87.50 198 PRO A O 1
ATOM 1528 N N . PRO A 1 199 ? 32.585 -0.990 -43.184 1.00 87.81 199 PRO A N 1
ATOM 1529 C CA . PRO A 1 199 ? 33.569 -0.069 -42.630 1.00 87.81 199 PRO A CA 1
ATOM 1530 C C . PRO A 1 199 ? 33.856 -0.420 -41.162 1.00 87.81 199 PRO A C 1
ATOM 1532 O O . PRO A 1 199 ? 32.925 -0.512 -40.362 1.00 87.81 199 PRO A O 1
ATOM 1535 N N . LEU A 1 200 ? 35.131 -0.559 -40.774 1.00 83.50 200 LEU A N 1
ATOM 1536 C CA . LEU A 1 200 ? 35.521 -0.924 -39.397 1.00 83.50 200 LEU A CA 1
ATOM 1537 C C . LEU A 1 200 ? 34.908 0.003 -38.334 1.00 83.50 200 LEU A C 1
ATOM 1539 O O . LEU A 1 200 ? 34.502 -0.452 -37.264 1.00 83.50 200 LEU A O 1
ATOM 1543 N N . SER A 1 201 ? 34.761 1.294 -38.653 1.00 85.50 201 SER A N 1
ATOM 1544 C CA . SER A 1 201 ? 34.144 2.289 -37.768 1.00 85.50 201 SER A CA 1
ATOM 1545 C C . SER A 1 201 ? 32.695 1.963 -37.396 1.00 85.50 201 SER A C 1
ATOM 1547 O O . SER A 1 201 ? 32.261 2.341 -36.305 1.00 85.50 201 SER A O 1
ATOM 1549 N N . LEU A 1 202 ? 31.965 1.219 -38.236 1.00 86.12 202 LEU A N 1
ATOM 1550 C CA . LEU A 1 202 ? 30.600 0.783 -37.946 1.00 86.12 202 LEU A CA 1
ATOM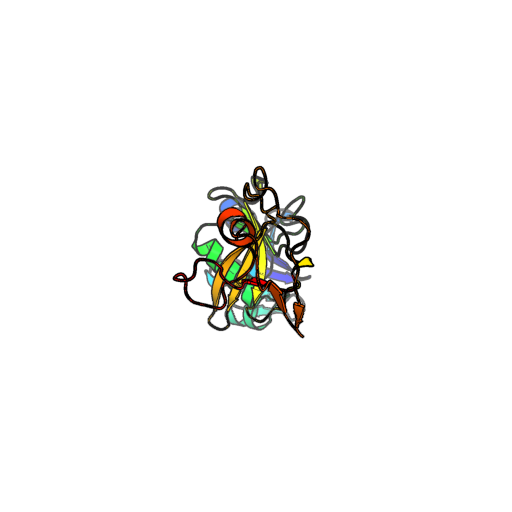 1551 C C . LEU A 1 202 ? 30.558 -0.059 -36.662 1.00 86.12 202 LEU A C 1
ATOM 1553 O O . LEU A 1 202 ? 29.754 0.202 -35.771 1.00 86.12 202 LEU A O 1
ATOM 1557 N N . TYR A 1 203 ? 31.479 -1.003 -36.493 1.00 86.25 203 TYR A N 1
ATOM 1558 C CA . TYR A 1 203 ? 31.556 -1.781 -35.257 1.00 86.25 203 TYR A CA 1
ATOM 1559 C C . TYR A 1 203 ? 32.397 -1.087 -34.180 1.00 86.25 203 TYR A C 1
ATOM 1561 O O . TYR A 1 203 ? 31.957 -0.958 -33.041 1.00 86.25 203 TYR A O 1
ATOM 1569 N N . GLU A 1 204 ? 33.592 -0.607 -34.518 1.00 85.00 204 GLU A N 1
ATOM 1570 C CA . GLU A 1 204 ? 34.570 -0.159 -33.517 1.00 85.00 204 GLU A CA 1
ATOM 1571 C C . GLU A 1 204 ? 34.205 1.163 -32.832 1.00 85.00 204 GLU A C 1
ATOM 1573 O O . GLU A 1 204 ? 34.612 1.391 -31.692 1.00 85.00 204 GLU A O 1
ATOM 1578 N N . GLN A 1 205 ? 33.452 2.040 -33.506 1.00 84.62 205 GLN A N 1
ATOM 1579 C CA . GLN A 1 205 ? 33.090 3.362 -32.977 1.00 84.62 205 GLN A CA 1
ATOM 1580 C C . GLN A 1 205 ? 31.616 3.454 -32.593 1.00 84.62 205 GLN A C 1
ATOM 1582 O O . GLN A 1 205 ? 31.275 4.188 -31.665 1.00 84.62 205 GLN A O 1
ATOM 1587 N N . THR A 1 206 ? 30.745 2.721 -33.294 1.00 84.94 206 THR A N 1
ATOM 1588 C CA . THR A 1 206 ? 29.291 2.804 -33.079 1.00 84.94 206 THR A CA 1
ATOM 1589 C C . THR A 1 206 ? 28.700 1.559 -32.426 1.00 84.94 206 THR A C 1
ATOM 1591 O O . THR A 1 206 ? 27.569 1.605 -31.948 1.00 84.94 206 THR A O 1
ATOM 1594 N N . PHE A 1 207 ? 29.482 0.477 -32.317 1.00 87.44 207 PHE A N 1
ATOM 1595 C CA . PHE A 1 207 ? 29.084 -0.796 -31.707 1.00 87.44 207 PHE A CA 1
ATOM 1596 C C . PHE A 1 207 ? 27.886 -1.470 -32.396 1.00 87.44 207 PHE A C 1
ATOM 1598 O O . PHE A 1 207 ? 27.195 -2.282 -31.779 1.00 87.44 207 PHE A O 1
ATOM 1605 N N . TYR A 1 208 ? 27.644 -1.156 -33.674 1.00 88.19 208 TYR A N 1
ATOM 1606 C CA . TYR A 1 208 ? 26.586 -1.787 -34.457 1.00 88.19 208 TYR A CA 1
ATOM 1607 C C . TYR A 1 208 ? 27.009 -3.176 -34.937 1.00 88.19 208 TYR A C 1
ATOM 1609 O O . TYR A 1 208 ? 28.120 -3.387 -35.424 1.00 88.19 208 TYR A O 1
ATOM 1617 N N . GLY A 1 209 ? 26.072 -4.117 -34.831 1.00 89.12 209 GLY A N 1
ATOM 1618 C CA . GLY A 1 209 ? 26.236 -5.485 -35.302 1.00 89.12 209 GLY A CA 1
ATOM 1619 C C . GLY A 1 209 ? 27.147 -6.362 -34.442 1.00 89.12 209 GLY A C 1
ATOM 1620 O O . GLY A 1 209 ? 27.606 -5.999 -33.357 1.00 89.12 209 GLY A O 1
ATOM 1621 N N . GLN A 1 210 ? 27.354 -7.583 -34.923 1.00 90.12 210 GLN A N 1
ATOM 1622 C CA . GLN A 1 210 ? 28.211 -8.604 -34.333 1.00 90.12 210 GLN A CA 1
ATOM 1623 C C . GLN A 1 210 ? 29.074 -9.233 -35.436 1.00 90.12 210 GLN A C 1
ATOM 1625 O O . GLN A 1 210 ? 28.515 -9.662 -36.449 1.00 90.12 210 GLN A O 1
ATOM 1630 N N . PRO A 1 211 ? 30.403 -9.324 -35.261 1.00 88.62 211 PRO A N 1
ATOM 1631 C CA . PRO A 1 211 ? 31.274 -10.034 -36.196 1.00 88.62 211 PRO A CA 1
ATOM 1632 C C . PRO A 1 211 ? 30.913 -11.522 -36.306 1.00 88.62 211 PRO A C 1
ATOM 1634 O O . PRO A 1 211 ? 30.719 -12.186 -35.284 1.00 88.62 211 PRO A O 1
ATOM 1637 N N . LEU A 1 212 ? 30.825 -12.049 -37.532 1.00 82.00 212 LEU A N 1
ATOM 1638 C CA . LEU A 1 212 ? 30.529 -13.469 -37.789 1.00 82.00 212 LEU A CA 1
ATOM 1639 C C . LEU A 1 212 ? 31.764 -14.376 -37.716 1.00 82.00 212 LEU A C 1
ATOM 1641 O O . LEU A 1 212 ? 31.640 -15.555 -37.383 1.00 82.00 212 LEU A O 1
ATOM 1645 N N . GLU A 1 213 ? 32.949 -13.831 -37.980 1.00 70.06 213 GLU A N 1
ATOM 1646 C CA . GLU A 1 213 ? 34.226 -14.532 -37.859 1.00 70.06 213 GLU A CA 1
ATOM 1647 C C . GLU A 1 213 ? 35.060 -13.915 -36.724 1.00 70.06 213 GLU A C 1
ATOM 1649 O O . GLU A 1 213 ? 34.867 -12.758 -36.344 1.00 70.06 213 GLU A O 1
ATOM 1654 N N . GLY A 1 214 ? 35.935 -14.719 -36.104 1.00 57.72 214 GLY A N 1
ATOM 1655 C CA . GLY A 1 214 ? 36.729 -14.308 -34.941 1.00 57.72 214 GLY A CA 1
ATOM 1656 C C . GLY A 1 214 ? 37.545 -13.039 -35.207 1.00 57.72 214 GLY A C 1
ATOM 1657 O O . GLY A 1 214 ? 37.890 -12.756 -36.348 1.00 57.72 214 GLY A O 1
ATOM 1658 N N . ARG A 1 215 ? 37.879 -12.294 -34.142 1.00 53.81 215 ARG A N 1
ATOM 1659 C CA . ARG A 1 215 ? 38.579 -10.983 -34.135 1.00 53.81 215 ARG A CA 1
ATOM 1660 C C . ARG A 1 215 ? 39.971 -10.944 -34.816 1.00 53.81 215 ARG A C 1
ATOM 1662 O O . ARG A 1 215 ? 40.736 -10.022 -34.563 1.00 53.81 215 ARG A O 1
ATOM 1669 N N . GLU A 1 216 ? 40.333 -11.961 -35.589 1.00 53.28 216 GLU A N 1
ATOM 1670 C CA . GLU A 1 216 ? 41.645 -12.176 -36.206 1.00 53.28 216 GLU A CA 1
ATOM 1671 C C . GLU A 1 216 ? 41.697 -11.805 -37.699 1.00 53.28 216 GLU A C 1
ATOM 1673 O O . GLU A 1 216 ? 42.748 -11.973 -38.313 1.00 53.28 216 GLU A O 1
ATOM 1678 N N . TYR A 1 217 ? 40.610 -11.293 -38.286 1.00 54.69 217 TYR A N 1
ATOM 1679 C CA . TYR A 1 217 ? 40.582 -10.865 -39.688 1.00 54.69 217 TYR A CA 1
ATOM 1680 C C . TYR A 1 217 ? 40.5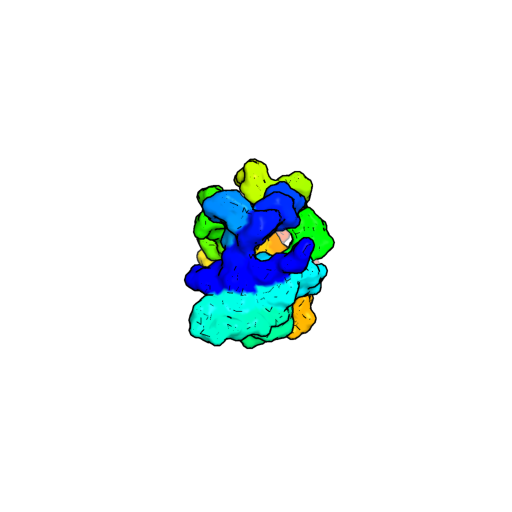48 -9.339 -39.816 1.00 54.69 217 TYR A C 1
ATOM 1682 O O . TYR A 1 217 ? 39.804 -8.670 -39.101 1.00 54.69 217 TYR A O 1
ATOM 1690 N N . ASP A 1 218 ? 41.338 -8.814 -40.758 1.00 59.72 218 ASP A N 1
ATOM 1691 C CA . ASP A 1 218 ? 41.443 -7.382 -41.075 1.00 59.72 218 ASP A CA 1
ATOM 1692 C C . ASP A 1 218 ? 40.121 -6.788 -41.626 1.00 59.72 218 ASP A C 1
ATOM 1694 O O . ASP A 1 218 ? 39.947 -5.570 -41.625 1.00 59.72 218 ASP A O 1
ATOM 1698 N N . GLU A 1 219 ? 39.173 -7.637 -42.053 1.00 64.88 219 GLU A N 1
ATOM 1699 C CA . GLU A 1 219 ? 37.878 -7.265 -42.645 1.00 64.88 219 GLU A CA 1
ATOM 1700 C C . GLU A 1 219 ? 36.745 -8.158 -42.082 1.00 64.88 219 GLU A C 1
ATOM 1702 O O . GLU A 1 219 ? 36.453 -9.224 -42.627 1.00 64.88 219 GLU A O 1
ATOM 1707 N N . PRO A 1 220 ? 36.117 -7.795 -40.947 1.00 73.06 220 PRO A N 1
ATOM 1708 C CA . PRO A 1 220 ? 35.098 -8.630 -40.320 1.00 73.06 220 PRO A CA 1
ATOM 1709 C C . PRO A 1 220 ? 33.741 -8.480 -41.015 1.00 73.06 220 PRO A C 1
ATOM 1711 O O . PRO A 1 220 ? 33.177 -7.394 -41.017 1.00 73.06 220 PRO A O 1
ATOM 1714 N N . THR A 1 221 ? 33.132 -9.567 -41.496 1.00 88.44 221 THR A N 1
ATOM 1715 C CA . THR A 1 221 ? 31.703 -9.555 -41.863 1.00 88.44 221 THR A CA 1
ATOM 1716 C C . THR A 1 221 ? 30.845 -9.273 -40.627 1.00 88.44 221 THR A C 1
ATOM 1718 O O . THR A 1 221 ? 30.961 -9.970 -39.610 1.00 88.44 221 THR A O 1
ATOM 1721 N N . LEU A 1 222 ? 29.952 -8.283 -40.714 1.00 91.31 222 LEU A N 1
ATOM 1722 C CA . LEU A 1 222 ? 29.069 -7.888 -39.616 1.00 91.31 222 LEU A CA 1
ATOM 1723 C C . LEU A 1 222 ? 27.639 -8.362 -39.843 1.00 91.31 222 LEU A C 1
ATOM 1725 O O . LEU A 1 222 ? 27.037 -8.150 -40.892 1.00 91.31 222 LEU A O 1
ATOM 1729 N N . GLN A 1 223 ? 27.060 -8.939 -38.798 1.00 92.06 223 GLN A N 1
ATOM 1730 C CA . GLN A 1 223 ? 25.641 -9.238 -38.720 1.00 92.06 223 GLN A CA 1
ATOM 1731 C C . GLN A 1 223 ? 24.935 -8.213 -37.830 1.00 92.06 223 GLN A C 1
ATOM 1733 O O . GLN A 1 223 ? 25.213 -8.129 -36.635 1.00 92.06 223 GLN A O 1
ATOM 1738 N N . CYS A 1 224 ? 23.968 -7.492 -38.383 1.00 91.81 224 CYS A N 1
ATOM 1739 C CA . CYS A 1 224 ? 23.143 -6.514 -37.684 1.00 91.81 224 CYS A CA 1
ATOM 1740 C C . CYS A 1 224 ? 21.730 -7.057 -37.416 1.00 91.81 224 CYS A C 1
ATOM 1742 O O . CYS A 1 224 ? 21.170 -7.818 -38.213 1.00 91.81 224 CYS A O 1
ATOM 1744 N N . SER A 1 225 ? 21.148 -6.659 -36.282 1.00 91.75 225 SER A N 1
ATOM 1745 C CA . SER A 1 225 ? 19.719 -6.839 -36.007 1.00 91.75 225 SER A CA 1
ATOM 1746 C C . SER A 1 225 ? 18.874 -5.947 -36.922 1.00 91.75 225 SER A C 1
ATOM 1748 O O . SER A 1 225 ? 19.363 -4.975 -37.492 1.00 91.75 225 SER A O 1
ATOM 1750 N N . LEU A 1 226 ? 17.589 -6.282 -37.063 1.00 88.75 226 LEU A N 1
ATOM 1751 C CA . LEU A 1 226 ? 16.617 -5.472 -37.814 1.00 88.75 226 LEU A CA 1
ATOM 1752 C C . LEU A 1 226 ? 16.112 -4.238 -37.043 1.00 88.75 226 LEU A C 1
ATOM 1754 O O . LEU A 1 226 ? 15.414 -3.407 -37.622 1.00 88.75 226 LEU A O 1
ATOM 1758 N N . LEU A 1 227 ? 16.422 -4.160 -35.746 1.00 68.19 227 LEU A N 1
ATOM 1759 C CA . LEU A 1 227 ? 16.046 -3.102 -34.808 1.00 68.19 227 LEU A CA 1
ATOM 1760 C C . LEU A 1 227 ? 17.283 -2.626 -34.054 1.00 68.19 227 LEU A C 1
ATOM 1762 O O . LEU A 1 227 ? 18.112 -3.510 -33.717 1.00 68.19 227 LEU A O 1
#

Organism: NCBI:txid1930624

InterPro domains:
  IPR006677 tRNA intron endonuclease, catalytic domain-like [cd22363] (78-167)
  IPR006678 tRNA intron endonuclease, N-terminal [PF02778] (4-70)
  IPR011856 tRNA endonuclease-like domain superfamily [G3DSA:3.40.1350.10] (76-170)
  IPR036167 tRNA intron endonuclease, catalytic domain-like superfamily [SSF53032] (78-170)
  IPR036740 tRNA intron endonuclease, N-terminal domain superfamily [SSF55267] (4-71)

Secondary structure (DSSP, 8-state):
--EEEEEETTEEEE-TTHIIIIIIHH--SEE-STT-EEE-HHHHHHHHHTTSEEEEEETTT--EE-HHHHHTT--STTHHHHHHHHHHHHHTT--EEESSTTTSSSPPSSS-SEEEPPTT--GGG---SEEEEEEETT----GGG--SEEEEEE-TT--EEEEEE--------TTSS-PPPS----EEETTEEEESS--HHHHHTT--SEESS-TT-SS--EEE---

Radius of gyration: 28.46 Å; chains: 1; bounding box: 67×34×79 Å